Protein 5JRJ (pdb70)

B-factor: mean 23.31, std 13.42, range [8.37, 86.0]

Solvent-accessible surface area: 15273 Å² total; per-residue (Å²): 106,73,75,105,75,107,161,75,142,64,90,60,63,45,48,65,102,50,82,127,118,135,30,170,15,38,84,59,136,96,146,51,61,44,200,106,106,31,1,5,1,5,0,0,12,0,0,32,3,0,6,8,1,0,0,5,45,6,84,4,0,1,1,30,0,58,122,97,4,9,6,41,11,0,0,0,13,1,0,6,24,0,30,118,95,68,13,52,0,1,1,1,3,28,47,131,70,47,71,74,81,40,0,101,109,21,46,7,73,51,137,82,22,79,105,22,108,22,106,20,4,55,62,1,12,114,53,0,6,45,38,0,128,65,55,68,10,40,0,0,0,0,5,3,16,80,41,18,41,56,114,82,128,98,147,121,52,30,48,91,22,0,176,99,2,20,36,2,2,115,163,37,62,1,0,0,0,0,0,19,46,119,37,84,19,0,117,175,82,1,10,0,28,0,18,0,114,87,71,21,61,34,105,65,77,99,60,94,72,16,19,76,2,63,0,69,0,32,44,4,76,33,2,2,25,101,67,80,4,116,12,47,20,29,192,8,102,0,10,8,28,28,3,11,0,0,64,35,0,35,113,63,179,35,5,110,110,49,70,51,69,23,10,12,106,78,128,146,8,6,94,28,75,95,86,0,37,71,79,0,85,125,71,80,101,48,8,51,71,0,1,14,93,0,0,88,65,63,48,10,46,103,37,71,44,102

Secondary structure (DSSP, 8-state):
-HHHHHHHHHHHHHHHHHHHHH-TTSS--TT------EE--S-HHHHHHTSSSSEETTSEEEEEESTTSSHHHHHHHHHHHHHHTT--EEEEESS----HHHHHHTT--GGG-EEE--SSHHHHHHHHHHHHHTS---EEEEE-STT---HHHH--HHHHHHHHHHHHHHHHT-EEEEEEE---HHHHH-SEEEEEEEEEEEEETTEEEEEEEEEEEEEESSS-S--EEEEEEETTTEE-HHHHHHHHHHHTTSSEEETTEEEETTEEEEEHHHHHHHHHHH-HHHHHHHHHHHHHHHT-PPPP--

Radius of gyration: 20.71 Å; Cα contacts (8 Å, |Δi|>4): 623; chains: 1; bounding box: 53×61×58 Å

Organism: Herbaspirillum seropedicae (strain SmR1) (NCBI:txid757424)

Foldseek 3Di:
DVVVVVVVVVVVVVVVVCCVPVHALPDDDQLDAAPEDAFALLALQVLVQLRQRHHGFLAEEEEEEAPPLALVLSVLLSQQRCVVVVFAEEEEELPPDDDVLLSVLSRHDPVRYHYHHDPALLRSLVVLQVVLQVLRHAEYEYPADVSRHHPVRVCVSCVVSLVSNSVSSNVRRHYYYHYYYVDVSSVPRGQWYKYKGFDAFDDDPNHTFWTWMKIATQHHSRHRGGGMGIFIQGVSNGTLNLLVLQVLCVVLPQWDCDPQFIAHPRGTQARHSVSNSVSCVVVVLVSLVSSQVSCVSSSHDHDDHD

Nearest PDB structures (foldseek):
  5jrj-assembly1_A  TM=1.003E+00  e=5.310E-67  Herbaspirillum seropedicae
  1xms-assembly1_A  TM=9.664E-01  e=3.142E-51  Escherichia coli
  1xmv-assembly1_A  TM=9.572E-01  e=7.229E-49  Escherichia coli
  4ppg-assembly1_A  TM=9.652E-01  e=1.663E-46  Mycobacterium tuberculosis
  1xp8-assembly1_A  TM=9.138E-01  e=1.931E-41  Deinococcus radiodurans

Sequence (306 aa):
AANNSEKSKALAAALAQIEKQFGKGSVMRMEDGVIIQAVSTGSLGLDIALGIGGLPRGRVIIEIYGPEESSGKTTLTLQSIAEMQKLGGTCAFIDAEHALDVTYAQKLGVNLNDLLISQPDTGEEQALEICDALVRRSGAVDLIVVDSVAALTPKAEIERLMSQALRKLTGSINRRTNTTVIFINQIGNALKFYASVRLDIRRTGSIKSGDEVIGSEETKVKVVKNKVAPPFREAHFDILYGEGTSREGEILDLGSEHKVVEKSSGAWYSYNGERIGQGKDNARRNYLKEHPELAREIENKVRRVALGVPELAGG

Structure (mmCIF, N/CA/C/O backbone):
data_5JRJ
#
_entry.id   5JRJ
#
_cell.length_a   87.410
_cell.length_b   87.410
_cell.length_c   91.353
_cell.angle_alpha   90.00
_cell.angle_beta   90.00
_cell.angle_gamma   120.00
#
_symmetry.space_group_name_H-M   'P 61'
#
loop_
_entity.id
_entity.type
_entity.pdbx_description
1 polymer 'Protein RecA'
2 non-polymer "ADENOSINE-5'-DIPHOSPHATE"
3 non-polymer "ADENOSINE-5'-TRIPHOSPHATE"
4 non-polymer 'CALCIUM ION'
5 water water
#
loop_
_atom_site.group_PDB
_atom_site.id
_atom_site.type_symbol
_atom_site.label_atom_id
_atom_site.label_alt_id
_atom_site.label_comp_id
_atom_site.label_asym_id
_atom_site.label_entity_id
_atom_site.label_seq_id
_atom_site.pdbx_PDB_ins_code
_atom_site.Cartn_x
_atom_site.Cartn_y
_atom_site.Cartn_z
_atom_site.occupancy
_atom_site.B_iso_or_equiv
_atom_site.auth_seq_id
_atom_site.auth_comp_id
_atom_site.auth_asym_id
_atom_site.auth_atom_id
_atom_site.pdbx_PDB_model_num
ATOM 1 N N . ALA A 1 6 ? 65.253 23.334 66.657 1.00 61.23 6 ALA A N 1
ATOM 2 C CA . ALA A 1 6 ? 64.800 21.957 66.810 1.00 61.36 6 ALA A CA 1
ATOM 3 C C . ALA A 1 6 ? 63.523 21.899 67.660 1.00 60.61 6 ALA A C 1
ATOM 4 O O . ALA A 1 6 ? 62.399 21.885 67.136 1.00 59.06 6 ALA A O 1
ATOM 6 N N . ALA A 1 7 ? 63.704 21.852 68.978 1.00 60.46 7 ALA A N 1
ATOM 7 C CA . ALA A 1 7 ? 62.587 22.033 69.901 1.00 59.47 7 ALA A CA 1
ATOM 8 C C . ALA A 1 7 ? 62.317 23.530 69.999 1.00 55.80 7 ALA A C 1
ATOM 9 O O . ALA A 1 7 ? 61.220 23.962 70.373 1.00 52.56 7 ALA A O 1
ATOM 11 N N . ASN A 1 8 ? 63.350 24.306 69.661 1.00 52.65 8 ASN A N 1
ATOM 12 C CA . ASN A 1 8 ? 63.223 25.743 69.465 1.00 47.65 8 ASN A CA 1
ATOM 13 C C . ASN A 1 8 ? 62.203 26.023 68.377 1.00 40.64 8 ASN A C 1
ATOM 14 O O . ASN A 1 8 ? 61.327 26.864 68.556 1.00 34.09 8 ASN A O 1
ATOM 16 N N . ASN A 1 9 ? 62.318 25.305 67.260 1.00 39.07 9 ASN A N 1
ATOM 17 C CA . ASN A 1 9 ? 61.415 25.512 66.135 1.00 37.17 9 ASN A CA 1
ATOM 18 C C . ASN A 1 9 ? 60.008 25.078 66.494 1.00 30.18 9 ASN A C 1
ATOM 19 O O . ASN A 1 9 ? 59.065 25.739 66.106 1.00 23.72 9 ASN A O 1
ATOM 24 N N . SER A 1 10 ? 59.873 23.958 67.211 1.00 27.41 10 SER A N 1
ATOM 25 C CA . SER A 1 10 ? 58.543 23.501 67.618 1.00 26.70 10 SER A CA 1
ATOM 26 C C . SER A 1 10 ? 57.939 24.474 68.597 1.00 20.97 10 SER A C 1
ATOM 27 O O . SER A 1 10 ? 56.732 24.751 68.546 1.00 22.09 10 SER A O 1
ATOM 30 N N . GLU A 1 11 ? 58.763 24.971 69.515 1.00 17.88 11 GLU A N 1
ATOM 31 C CA . GLU A 1 11 ? 58.216 25.894 70.501 1.00 20.34 11 GLU A CA 1
ATOM 32 C C . GLU A 1 11 ? 57.788 27.147 69.766 1.00 18.63 11 GLU A C 1
ATOM 33 O O . GLU A 1 11 ? 56.737 27.717 70.083 1.00 16.30 11 GLU A O 1
ATOM 39 N N . LYS A 1 12 ? 58.579 27.571 68.785 1.00 17.62 12 LYS A N 1
ATOM 40 C CA . LYS A 1 12 ? 58.249 28.822 68.088 1.00 15.92 12 LYS A CA 1
ATOM 41 C C . LYS A 1 12 ? 56.976 28.682 67.253 1.00 15.70 12 LYS A C 1
ATOM 42 O O . LYS A 1 12 ? 56.104 29.577 67.250 1.00 16.08 12 LYS A O 1
ATOM 48 N N . SER A 1 13 ? 56.786 27.530 66.605 1.00 16.63 13 SER A N 1
ATOM 49 C CA . SER A 1 13 ? 55.600 27.377 65.768 1.00 14.86 13 SER A CA 1
ATOM 50 C C . SER A 1 13 ? 54.342 27.259 66.644 1.00 13.40 13 SER A C 1
ATOM 51 O O . SER A 1 13 ? 53.276 27.737 66.254 1.00 13.24 13 SER A O 1
ATOM 56 N N . LYS A 1 14 ? 54.479 26.606 67.806 1.00 13.61 14 LYS A N 1
ATOM 57 C CA . LYS A 1 14 ? 53.381 26.496 68.766 1.00 12.33 14 LYS A CA 1
ATOM 58 C C . LYS A 1 14 ? 52.956 27.896 69.201 1.00 11.12 14 LYS A C 1
ATOM 59 O O . LYS A 1 14 ? 51.774 28.243 69.221 1.00 13.70 14 LYS A O 1
ATOM 65 N N . ALA A 1 15 ? 53.949 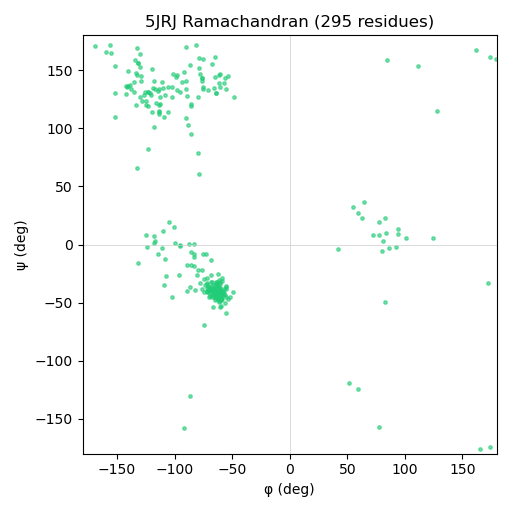28.727 69.527 1.00 10.56 15 ALA A N 1
ATOM 66 C CA . ALA A 1 15 ? 53.604 30.072 69.987 1.00 13.16 15 ALA A CA 1
ATOM 67 C C . ALA A 1 15 ? 52.937 30.935 68.922 1.00 12.29 15 ALA A C 1
ATOM 68 O O . ALA A 1 15 ? 52.027 31.724 69.223 1.00 13.22 15 ALA A O 1
ATOM 70 N N . LEU A 1 16 ? 53.401 30.815 67.684 1.00 12.07 16 LEU A N 1
ATOM 71 C CA . LEU A 1 16 ? 52.813 31.575 66.605 1.00 10.29 16 LEU A CA 1
ATOM 72 C C . LEU A 1 16 ? 51.393 31.148 66.395 1.00 11.65 16 LEU A C 1
ATOM 73 O O . LEU A 1 16 ? 50.485 31.966 66.285 1.00 11.09 16 LEU A O 1
ATOM 78 N N . ALA A 1 17 ? 51.180 29.842 66.332 1.00 12.67 17 ALA A N 1
ATOM 79 C CA . ALA A 1 17 ? 49.815 29.399 66.105 1.00 11.58 17 ALA A CA 1
ATOM 80 C C . ALA A 1 17 ? 48.851 29.887 67.189 1.00 9.69 17 ALA A C 1
ATOM 81 O O . ALA A 1 17 ? 47.708 30.289 66.908 1.00 9.67 17 ALA A O 1
ATOM 83 N N . ALA A 1 18 ? 49.303 29.802 68.445 1.00 9.95 18 ALA A N 1
ATOM 84 C CA . ALA A 1 18 ? 48.407 30.173 69.535 1.00 10.91 18 ALA A CA 1
ATOM 85 C C . ALA A 1 18 ? 48.121 31.669 69.482 1.00 12.48 18 ALA A C 1
ATOM 86 O O . ALA A 1 18 ? 47.005 32.123 69.770 1.00 12.39 18 ALA A O 1
ATOM 88 N N . ALA A 1 19 ? 49.115 32.451 69.102 1.00 14.09 19 ALA A N 1
ATOM 89 C CA . ALA A 1 19 ? 48.873 33.901 68.973 1.00 12.06 19 ALA A CA 1
ATOM 90 C C . ALA A 1 19 ? 47.939 34.241 67.845 1.00 13.06 19 ALA A C 1
ATOM 91 O O . ALA A 1 19 ? 47.057 35.090 67.977 1.00 14.19 19 ALA A O 1
ATOM 93 N N . LEU A 1 20 ? 48.133 33.591 66.697 1.00 11.18 20 LEU A N 1
ATOM 94 C CA . LEU A 1 20 ? 47.255 33.831 65.580 1.00 10.50 20 LEU A CA 1
ATOM 95 C C . LEU A 1 20 ? 45.797 33.457 65.950 1.00 10.89 20 LEU A C 1
ATOM 96 O O . LEU A 1 20 ? 44.833 34.111 65.565 1.00 12.11 20 LEU A O 1
ATOM 101 N N . ALA A 1 21 ? 45.662 32.397 66.721 1.00 12.64 21 ALA A N 1
ATOM 102 C CA . ALA A 1 21 ? 44.305 31.956 67.048 1.00 14.40 21 ALA A CA 1
ATOM 103 C C . ALA A 1 21 ? 43.671 32.959 68.009 1.00 14.22 21 ALA A C 1
ATOM 104 O O . ALA A 1 21 ? 42.468 33.277 67.906 1.00 15.45 21 ALA A O 1
ATOM 106 N N . GLN A 1 22 ? 44.477 33.458 68.946 1.00 12.61 22 GLN A N 1
ATOM 107 C CA . GLN A 1 22 ? 43.956 34.405 69.946 1.00 12.80 22 GLN A CA 1
ATOM 108 C C . GLN A 1 22 ? 43.650 35.738 69.268 1.00 13.83 22 GLN A C 1
ATOM 109 O O . GLN A 1 22 ? 42.621 36.327 69.541 1.00 14.23 22 GLN A O 1
ATOM 118 N N . ILE A 1 23 ? 44.510 36.167 68.340 1.00 12.01 23 ILE A N 1
ATOM 119 C CA . ILE A 1 23 ? 44.230 37.385 67.579 1.00 12.40 23 ILE A CA 1
ATOM 120 C C . ILE A 1 23 ? 42.913 37.271 66.808 1.00 14.66 23 ILE A C 1
ATOM 121 O O . ILE A 1 23 ? 42.071 38.176 66.802 1.00 14.86 23 ILE A O 1
ATOM 126 N N . GLU A 1 24 ? 42.684 36.118 66.196 1.00 12.51 24 GLU A N 1
ATOM 127 C CA . GLU A 1 24 ? 41.425 35.989 65.454 1.00 11.84 24 GLU A CA 1
ATOM 128 C C . GLU A 1 24 ? 40.220 36.061 66.426 1.00 11.58 24 GLU A C 1
ATOM 129 O O . GLU A 1 24 ? 39.195 36.652 66.094 1.00 14.14 24 GLU A O 1
ATOM 135 N N . LYS A 1 25 ? 40.343 35.410 67.576 1.00 12.27 25 LYS A N 1
ATOM 136 C CA . LYS A 1 25 ? 39.238 35.403 68.534 1.00 14.71 25 LYS A CA 1
ATOM 137 C C . LYS A 1 25 ? 38.973 36.822 69.035 1.00 17.68 25 LYS A C 1
ATOM 138 O O . LYS A 1 25 ? 37.830 37.280 69.101 1.00 17.02 25 LYS A O 1
ATOM 142 N N . GLN A 1 26 ? 40.040 37.552 69.310 1.00 15.31 26 GLN A N 1
ATOM 143 C CA . GLN A 1 26 ? 39.916 38.841 69.961 1.00 16.67 26 GLN A CA 1
ATOM 144 C C . GLN A 1 26 ? 39.574 39.979 69.016 1.00 20.41 26 GLN A C 1
ATOM 145 O O . GLN A 1 26 ? 38.784 40.870 69.390 1.00 20.09 26 GLN A O 1
ATOM 151 N N . PHE A 1 27 ? 40.160 39.984 67.816 1.00 16.14 27 PHE A N 1
ATOM 152 C CA . PHE A 1 27 ? 39.965 41.111 66.863 1.00 17.31 27 PHE A CA 1
ATOM 153 C C . PHE A 1 27 ? 39.085 40.765 65.662 1.00 17.34 27 PHE A C 1
ATOM 154 O O . PHE A 1 27 ? 38.663 41.657 64.909 1.00 19.18 27 PHE A O 1
ATOM 162 N N . GLY A 1 28 ? 38.816 39.475 65.466 1.00 14.04 28 GLY A N 1
ATOM 163 C CA . GLY A 1 28 ? 37.864 39.047 64.465 1.00 15.96 28 GLY A CA 1
ATOM 164 C C . GLY A 1 28 ? 38.544 38.321 63.309 1.00 15.48 28 GLY A C 1
ATOM 165 O O . GLY A 1 28 ? 39.740 38.507 63.038 1.00 13.96 28 GLY A O 1
ATOM 166 N N . LYS A 1 29 ? 37.806 37.436 62.643 1.00 14.62 29 LYS A N 1
ATOM 167 C CA . LYS A 1 29 ? 38.380 36.768 61.502 1.00 14.18 29 LYS A CA 1
ATOM 168 C C . LYS A 1 29 ? 38.855 37.774 60.445 1.00 15.98 29 LYS A C 1
ATOM 169 O O . LYS A 1 29 ? 38.180 38.790 60.188 1.00 15.79 29 LYS A O 1
ATOM 175 N N . GLY A 1 30 ? 40.009 37.485 59.871 1.00 13.01 30 GLY A N 1
ATOM 176 C CA . GLY A 1 30 ? 40.578 38.333 58.814 1.00 11.57 30 GLY A CA 1
ATOM 177 C C . GLY A 1 30 ? 41.513 39.377 59.423 1.00 14.34 30 GLY A C 1
ATOM 178 O O . GLY A 1 30 ? 42.140 40.148 58.671 1.00 13.89 30 GLY A O 1
ATOM 179 N N . SER A 1 31 ? 41.636 39.411 60.751 1.00 11.42 31 SER A N 1
ATOM 180 C CA . SER A 1 31 ? 42.474 40.480 61.347 1.00 10.62 31 SER A CA 1
ATOM 181 C C . SER A 1 31 ? 43.969 40.296 61.063 1.00 13.11 31 SER A C 1
ATOM 182 O O . SER A 1 31 ? 44.681 41.293 60.846 1.00 14.00 31 SER A O 1
ATOM 186 N N . VAL A 1 32 ? 44.441 39.045 61.068 1.00 10.56 32 VAL A N 1
ATOM 187 C CA . VAL A 1 32 ? 45.834 38.746 60.627 1.00 9.18 32 VAL A CA 1
ATOM 188 C C . VAL A 1 32 ? 45.737 37.521 59.722 1.00 11.94 32 VAL A C 1
ATOM 189 O O . VAL A 1 32 ? 45.101 36.529 60.096 1.00 13.10 32 VAL A O 1
ATOM 193 N N . MET A 1 33 ? 46.361 37.581 58.547 1.00 9.59 33 MET A N 1
ATOM 194 C CA . MET A 1 33 ? 46.376 36.461 57.613 1.00 9.08 33 MET A CA 1
ATOM 195 C C . MET A 1 33 ? 47.801 36.258 57.138 1.00 11.77 33 MET A C 1
ATOM 196 O O . MET A 1 33 ? 48.673 37.119 57.395 1.00 11.90 33 MET A O 1
ATOM 201 N N . ARG A 1 34 ? 48.068 35.148 56.446 1.00 9.21 34 ARG A N 1
ATOM 202 C CA . ARG A 1 34 ? 49.315 35.050 55.662 1.00 8.37 34 ARG A CA 1
ATOM 203 C C . ARG A 1 34 ? 49.009 35.373 54.211 1.00 8.80 34 ARG A C 1
ATOM 204 O O . ARG A 1 34 ? 47.906 35.089 53.732 1.00 11.33 34 ARG A O 1
ATOM 212 N N . MET A 1 35 ? 49.955 36.009 53.525 1.00 9.68 35 MET A N 1
ATOM 213 C CA . MET A 1 35 ? 49.652 36.590 52.211 1.00 10.06 35 MET A CA 1
ATOM 214 C C . MET A 1 35 ? 49.145 35.568 51.187 1.00 12.75 35 MET A C 1
ATOM 215 O O . MET A 1 35 ? 48.356 35.944 50.310 1.00 13.41 35 MET A O 1
ATOM 224 N N . GLU A 1 36 ? 49.579 34.310 51.262 1.00 11.51 36 GLU A N 1
ATOM 225 C CA . GLU A 1 36 ? 49.085 33.318 50.286 1.00 11.95 36 GLU A CA 1
ATOM 226 C C . GLU A 1 36 ? 48.062 32.361 50.880 1.00 11.74 36 GLU A C 1
ATOM 227 O O . GLU A 1 36 ? 47.793 31.259 50.314 1.00 13.15 36 GLU A O 1
ATOM 236 N N . ASP A 1 37 ? 47.446 32.738 52.009 1.00 9.57 37 ASP A N 1
ATOM 237 C CA . ASP A 1 37 ? 46.366 31.918 52.574 1.00 8.98 37 ASP A CA 1
ATOM 238 C C . ASP A 1 37 ? 45.216 31.693 51.556 1.00 11.31 37 ASP A C 1
ATOM 239 O O . ASP A 1 37 ? 44.821 32.610 50.811 1.00 12.24 37 ASP A O 1
ATOM 244 N N . GLY A 1 38 ? 44.641 30.487 51.593 1.00 11.30 38 GLY A N 1
ATOM 245 C CA . GLY A 1 38 ? 43.334 30.223 50.962 1.00 11.31 38 GLY A CA 1
ATOM 246 C C . GLY A 1 38 ? 42.228 30.425 51.959 1.00 15.03 38 GLY A C 1
ATOM 247 O O . GLY A 1 38 ? 42.395 31.101 52.970 1.00 17.31 38 GLY A O 1
ATOM 248 N N . VAL A 1 39 ? 41.070 29.820 51.728 1.00 11.77 39 VAL A N 1
ATOM 249 C CA . VAL A 1 39 ? 39.944 30.096 52.576 1.00 10.40 39 VAL A CA 1
ATOM 250 C C . VAL A 1 39 ? 39.379 28.761 53.007 1.00 20.67 39 VAL A C 1
ATOM 251 O O . VAL A 1 39 ? 39.536 27.759 52.316 1.00 20.72 39 VAL A O 1
ATOM 257 N N . ILE A 1 40 ? 38.738 28.731 54.156 1.00 26.91 40 ILE A N 1
ATOM 258 C CA . ILE A 1 40 ? 37.896 27.581 54.474 1.00 34.65 40 ILE A CA 1
ATOM 259 C C . ILE A 1 40 ? 36.561 27.542 53.699 1.00 39.37 40 ILE A C 1
ATOM 260 O O . ILE A 1 40 ? 35.739 28.463 53.764 1.00 41.72 40 ILE A O 1
ATOM 265 N N . ILE A 1 44 ? 31.636 31.878 54.756 1.00 53.96 44 ILE A N 1
ATOM 266 C CA . ILE A 1 44 ? 31.739 32.488 53.427 1.00 52.20 44 ILE A CA 1
ATOM 267 C C . ILE A 1 44 ? 30.384 32.521 52.715 1.00 49.54 44 ILE A C 1
ATOM 268 O O . ILE A 1 44 ? 29.802 31.475 52.419 1.00 53.42 44 ILE A O 1
ATOM 270 N N . GLN A 1 45 ? 29.883 33.733 52.476 1.00 42.98 45 GLN A N 1
ATOM 271 C CA . GLN A 1 45 ? 28.712 33.967 51.642 1.00 36.93 45 GLN A CA 1
ATOM 272 C C . GLN A 1 45 ? 29.093 35.133 50.713 1.00 27.62 45 GLN A C 1
ATOM 273 O O . GLN A 1 45 ? 29.442 36.204 51.213 1.00 22.90 45 GLN A O 1
ATOM 279 N N . ALA A 1 46 ? 29.068 34.921 49.394 1.00 24.21 46 ALA A N 1
ATOM 280 C CA . ALA A 1 46 ? 29.670 35.891 48.475 1.00 18.69 46 ALA A CA 1
ATOM 281 C C . ALA A 1 46 ? 28.716 36.152 47.304 1.00 19.79 46 ALA A C 1
ATOM 282 O O . ALA A 1 46 ? 27.793 35.367 47.084 1.00 22.35 46 ALA A O 1
ATOM 284 N N . VAL A 1 47 ? 28.876 37.283 46.621 1.00 13.09 47 VAL A N 1
ATOM 285 C CA . VAL A 1 47 ? 28.142 37.453 45.364 1.00 12.36 47 VAL A CA 1
ATOM 286 C C . VAL A 1 47 ? 29.187 37.731 44.264 1.00 12.30 47 VAL A C 1
ATOM 287 O O . VAL A 1 47 ? 30.088 38.562 44.454 1.00 12.98 47 VAL A O 1
ATOM 291 N N . SER A 1 48 ? 29.090 37.017 43.157 1.00 12.58 48 SER A N 1
ATOM 292 C CA . SER A 1 48 ? 30.068 37.144 42.091 1.00 11.03 48 SER A CA 1
ATOM 293 C C . SER A 1 48 ? 30.126 38.553 41.483 1.00 12.42 48 SER A C 1
ATOM 294 O O . SER A 1 48 ? 29.100 39.251 41.381 1.00 13.38 48 SER A O 1
ATOM 297 N N . THR A 1 49 ? 31.325 38.961 41.077 1.00 11.75 49 THR A N 1
ATOM 298 C CA . THR A 1 49 ? 31.535 40.224 40.368 1.00 9.36 49 THR A CA 1
ATOM 299 C C . THR A 1 49 ? 31.271 40.110 38.871 1.00 10.71 49 THR A C 1
ATOM 300 O O . THR A 1 49 ? 31.296 41.105 38.171 1.00 12.42 49 THR A O 1
ATOM 304 N N . GLY A 1 50 ? 31.056 38.888 38.394 1.00 14.80 50 GLY A N 1
ATOM 305 C CA . GLY A 1 50 ? 30.940 38.652 36.966 1.00 14.01 50 GLY A CA 1
ATOM 306 C C . GLY A 1 50 ? 32.280 38.443 36.297 1.00 14.34 50 GLY A C 1
ATOM 307 O O . GLY A 1 50 ? 32.318 38.251 35.065 1.00 13.14 50 GLY A O 1
ATOM 308 N N . SER A 1 51 ? 33.363 38.565 37.067 1.00 11.88 51 SER A N 1
ATOM 309 C CA . SER A 1 51 ? 34.698 38.255 36.547 1.00 12.04 51 SER A CA 1
ATOM 310 C C . SER A 1 51 ? 35.212 37.072 37.350 1.00 12.70 51 SER A C 1
ATOM 311 O O . SER A 1 51 ? 35.305 37.147 38.585 1.00 11.24 51 SER A O 1
ATOM 314 N N . LEU A 1 52 ? 35.541 35.990 36.653 1.00 10.72 52 LEU A N 1
ATOM 315 C CA . LEU A 1 52 ? 36.140 34.827 37.325 1.00 11.83 52 LEU A CA 1
ATOM 316 C C . LEU A 1 52 ? 37.502 35.195 37.952 1.00 8.78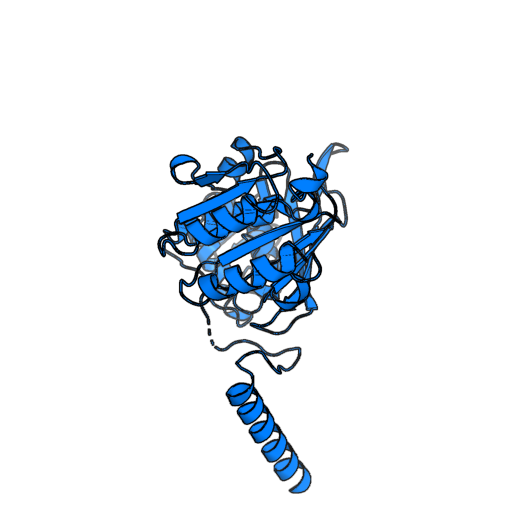 52 LEU A C 1
ATOM 317 O O . LEU A 1 52 ? 37.736 34.878 39.142 1.00 10.47 52 LEU A O 1
ATOM 322 N N . GLY A 1 53 ? 38.345 35.934 37.237 1.00 10.60 53 GLY A N 1
ATOM 323 C CA . GLY A 1 53 ? 39.659 36.319 37.743 1.00 11.37 53 GLY A CA 1
ATOM 324 C C . GLY A 1 53 ? 39.559 37.182 39.002 1.00 13.53 53 GLY A C 1
ATOM 325 O O . GLY A 1 53 ? 40.347 37.035 39.949 1.00 12.16 53 GLY A O 1
ATOM 326 N N . LEU A 1 54 ? 38.573 38.078 39.027 1.00 11.28 54 LEU A N 1
ATOM 327 C CA . LEU A 1 54 ? 38.382 38.938 40.205 1.00 11.41 54 LEU A CA 1
ATOM 328 C C . LEU A 1 54 ? 37.776 38.154 41.368 1.00 11.35 54 LEU A C 1
ATOM 329 O O . LEU A 1 54 ? 38.177 38.335 42.497 1.00 12.46 54 LEU A O 1
ATOM 334 N N . ASP A 1 55 ? 36.811 37.274 41.111 1.00 10.03 55 ASP A N 1
ATOM 335 C CA . ASP A 1 55 ? 36.260 36.411 42.138 1.00 9.69 55 ASP A CA 1
ATOM 336 C C . ASP A 1 55 ? 37.381 35.565 42.783 1.00 12.26 55 ASP A C 1
ATOM 337 O O . ASP A 1 55 ? 37.394 35.312 43.989 1.00 10.76 55 ASP A O 1
ATOM 342 N N . ILE A 1 56 ? 38.315 35.121 41.956 1.00 12.68 56 ILE A N 1
ATOM 343 C CA . ILE A 1 56 ? 39.479 34.384 42.485 1.00 11.20 56 ILE A CA 1
ATOM 344 C C . ILE A 1 56 ? 40.419 35.290 43.307 1.00 12.13 56 ILE A C 1
ATOM 345 O O . ILE A 1 56 ? 40.878 34.904 44.393 1.00 11.76 56 ILE A O 1
ATOM 350 N N . ALA A 1 57 ? 40.698 36.486 42.800 1.00 8.86 57 ALA A N 1
ATOM 351 C CA . ALA A 1 57 ? 41.566 37.423 43.550 1.00 11.56 57 ALA A CA 1
ATOM 352 C C . ALA A 1 57 ? 40.983 37.793 44.920 1.00 12.04 57 ALA A C 1
ATOM 353 O O . ALA A 1 57 ? 41.718 38.007 45.876 1.00 11.77 57 ALA A O 1
ATOM 355 N N . LEU A 1 58 ? 39.661 37.865 44.991 1.00 9.61 58 LEU A N 1
ATOM 356 C CA . LEU A 1 58 ? 38.932 38.115 46.258 1.00 10.59 58 LEU A CA 1
ATOM 357 C C . LEU A 1 58 ? 39.004 36.957 47.268 1.00 10.53 58 LEU A C 1
ATOM 358 O O . LEU A 1 58 ? 38.625 37.117 48.442 1.00 10.03 58 LEU A O 1
ATOM 363 N N . GLY A 1 59 ? 39.462 35.791 46.785 1.00 10.80 59 GLY A N 1
ATOM 364 C CA . GLY A 1 59 ? 39.754 34.648 47.652 1.00 12.33 59 GLY A CA 1
ATOM 365 C C . GLY A 1 59 ? 38.478 33.857 47.972 1.00 12.74 59 GLY A C 1
ATOM 366 O O . GLY A 1 59 ? 38.462 32.631 47.791 1.00 11.91 59 GLY A O 1
ATOM 367 N N . ILE A 1 60 ? 37.414 34.549 48.397 1.00 10.47 60 ILE A N 1
ATOM 368 C CA . ILE A 1 60 ? 36.159 33.871 48.766 1.00 10.21 60 ILE A CA 1
ATOM 369 C C . ILE A 1 60 ? 35.242 33.666 47.553 1.00 12.92 60 ILE A C 1
ATOM 370 O O . ILE A 1 60 ? 34.167 33.097 47.697 1.00 12.33 60 ILE A O 1
ATOM 375 N N . GLY A 1 61 ? 35.656 34.094 46.360 1.00 11.60 61 GLY A N 1
ATOM 376 C CA . GLY A 1 61 ? 34.890 33.736 45.167 1.00 11.61 61 GLY A CA 1
ATOM 377 C C . GLY A 1 61 ? 33.867 34.788 44.749 1.00 14.62 61 GLY A C 1
ATOM 378 O O . GLY A 1 61 ? 33.016 34.522 43.896 1.00 11.52 61 GLY A O 1
ATOM 379 N N . GLY A 1 62 ? 33.979 35.977 45.328 1.00 11.91 62 GLY A N 1
ATOM 380 C CA . GLY A 1 62 ? 33.001 37.039 45.054 1.00 11.47 62 GLY A CA 1
ATOM 381 C C . GLY A 1 62 ? 33.143 38.129 46.098 1.00 12.09 62 GLY A C 1
ATOM 382 O O . GLY A 1 62 ? 34.044 38.055 46.945 1.00 11.83 62 GLY A O 1
ATOM 383 N N . LEU A 1 63 ? 32.264 39.145 46.044 1.00 9.86 63 LEU A N 1
ATOM 384 C CA . LEU A 1 63 ? 32.258 40.165 47.104 1.00 9.77 63 LEU A CA 1
ATOM 385 C C . LEU A 1 63 ? 31.594 39.574 48.352 1.00 11.09 63 LEU A C 1
ATOM 386 O O . LEU A 1 63 ? 30.612 38.835 48.230 1.00 13.59 63 LEU A O 1
ATOM 391 N N . PRO A 1 64 ? 32.102 39.937 49.545 1.00 11.51 64 PRO A N 1
ATOM 392 C CA . PRO A 1 64 ? 31.476 39.370 50.760 1.00 10.51 64 PRO A CA 1
ATOM 393 C C . PRO A 1 64 ? 30.146 40.038 51.061 1.00 14.05 64 PRO A C 1
ATOM 394 O O . PRO A 1 64 ? 30.029 41.265 50.987 1.00 16.83 64 PRO A O 1
ATOM 398 N N . ARG A 1 65 ? 29.151 39.233 51.398 1.00 15.90 65 ARG A N 1
ATOM 399 C CA . ARG A 1 65 ? 27.855 39.814 51.727 1.00 17.20 65 ARG A CA 1
ATOM 400 C C . ARG A 1 65 ? 27.823 40.385 53.139 1.00 16.60 65 ARG A C 1
ATOM 401 O O . ARG A 1 65 ? 28.607 39.967 54.037 1.00 14.85 65 ARG A O 1
ATOM 409 N N . GLY A 1 66 ? 26.973 41.393 53.347 1.00 16.45 66 GLY A N 1
ATOM 410 C CA . GLY A 1 66 ? 26.832 42.022 54.655 1.00 15.45 66 GLY A CA 1
ATOM 411 C C . GLY A 1 66 ? 27.968 42.969 54.947 1.00 17.07 66 GLY A C 1
ATOM 412 O O . GLY A 1 66 ? 28.239 43.301 56.099 1.00 16.18 66 GLY A O 1
ATOM 413 N N . ARG A 1 67 ? 28.667 43.388 53.897 1.00 14.17 67 ARG A N 1
ATOM 414 C CA . ARG A 1 67 ? 29.821 44.274 54.052 1.00 12.84 67 ARG A CA 1
ATOM 415 C C . ARG A 1 67 ? 29.739 45.473 53.127 1.00 14.69 67 ARG A C 1
ATOM 416 O O . ARG A 1 67 ? 28.978 45.468 52.128 1.00 14.84 67 ARG A O 1
ATOM 424 N N . VAL A 1 68 ? 30.561 46.469 53.439 1.00 14.82 68 VAL A N 1
ATOM 425 C CA . VAL A 1 68 ? 30.782 47.625 52.573 1.00 14.06 68 VAL A CA 1
ATOM 426 C C . VAL A 1 68 ? 31.924 47.388 51.612 1.00 16.78 68 VAL A C 1
ATOM 427 O O . VAL A 1 68 ? 33.015 46.962 52.049 1.00 15.27 68 VAL A O 1
ATOM 431 N N . ILE A 1 69 ? 31.702 47.731 50.336 1.00 11.44 69 ILE A N 1
ATOM 432 C CA A ILE A 1 69 ? 32.748 47.577 49.331 0.28 12.64 69 ILE A CA 1
ATOM 433 C CA B ILE A 1 69 ? 32.689 47.548 49.265 0.72 13.23 69 ILE A CA 1
ATOM 434 C C . ILE A 1 69 ? 32.961 48.916 48.638 1.00 12.38 69 ILE A C 1
ATOM 435 O O . ILE A 1 69 ? 32.017 49.696 48.445 1.00 15.60 69 ILE A O 1
ATOM 444 N N . GLU A 1 70 ? 34.218 49.225 48.316 1.00 10.75 70 GLU A N 1
ATOM 445 C CA . GLU A 1 70 ? 34.524 50.424 47.543 1.00 11.67 70 GLU A CA 1
ATOM 446 C C . GLU A 1 70 ? 35.143 49.978 46.229 1.00 12.21 70 GLU A C 1
ATOM 447 O O . GLU A 1 70 ? 36.006 49.091 46.255 1.00 13.56 70 GLU A O 1
ATOM 453 N N . ILE A 1 71 ? 34.697 50.549 45.107 1.00 12.46 71 ILE A N 1
ATOM 454 C CA . ILE A 1 71 ? 35.347 50.330 43.805 1.00 10.00 71 ILE A CA 1
ATOM 455 C C . ILE A 1 71 ? 35.698 51.697 43.237 1.00 14.19 71 ILE A C 1
ATOM 456 O O . ILE A 1 71 ? 34.826 52.541 43.084 1.00 13.85 71 ILE A O 1
ATOM 461 N N . TYR A 1 72 ? 36.988 51.926 42.998 1.00 13.95 72 TYR A N 1
ATOM 462 C CA . TYR A 1 72 ? 37.431 53.240 42.535 1.00 16.32 72 TYR A CA 1
ATOM 463 C C . TYR A 1 72 ? 38.353 53.105 41.350 1.00 14.72 72 TYR A C 1
ATOM 464 O O . TYR A 1 72 ? 38.958 52.049 41.146 1.00 13.71 72 TYR A O 1
ATOM 473 N N . GLY A 1 73 ? 38.437 54.172 40.546 1.00 14.73 73 GLY A N 1
ATOM 474 C CA . GLY A 1 73 ? 39.204 54.123 39.321 1.00 16.95 73 GLY A CA 1
ATOM 475 C C . GLY A 1 73 ? 38.753 55.265 38.417 1.00 16.65 73 GLY A C 1
ATOM 476 O O . GLY A 1 73 ? 37.727 55.894 38.657 1.00 17.72 73 GLY A O 1
ATOM 477 N N . PRO A 1 74 ? 39.536 55.527 37.369 1.00 18.94 74 PRO A N 1
ATOM 478 C CA . PRO A 1 74 ? 39.237 56.615 36.416 1.00 21.90 74 PRO A CA 1
ATOM 479 C C . PRO A 1 74 ? 37.949 56.362 35.634 1.00 24.16 74 PRO A C 1
ATOM 480 O O . PRO A 1 74 ? 37.510 55.202 35.581 1.00 21.28 74 PRO A O 1
ATOM 484 N N . GLU A 1 75 ? 37.341 57.390 35.024 1.00 26.52 75 GLU A N 1
ATOM 485 C CA A GLU A 1 75 ? 36.076 57.099 34.338 0.58 25.68 75 GLU A CA 1
ATOM 486 C CA B GLU A 1 75 ? 36.137 57.231 34.205 0.42 26.37 75 GLU A CA 1
ATOM 487 C C . GLU A 1 75 ? 36.363 56.168 33.162 1.00 25.04 75 GLU A C 1
ATOM 488 O O . GLU A 1 75 ? 37.467 56.078 32.635 1.00 27.07 75 GLU A O 1
ATOM 499 N N . SER A 1 76 ? 35.331 55.401 32.842 1.00 23.80 76 SER A N 1
ATOM 500 C CA . SER A 1 76 ? 35.391 54.329 31.850 1.00 25.82 76 SER A CA 1
ATOM 501 C C . SER A 1 76 ? 36.404 53.230 32.125 1.00 24.15 76 SER A C 1
ATOM 502 O O . SER A 1 76 ? 36.841 52.582 31.184 1.00 25.24 76 SER A O 1
ATOM 505 N N . SER A 1 77 ? 36.757 52.980 33.396 1.00 18.57 77 SER A N 1
ATOM 506 C CA . SER A 1 77 ? 37.681 51.894 33.701 1.00 17.18 77 SER A CA 1
ATOM 507 C C . SER A 1 77 ? 36.962 50.573 33.924 1.00 17.95 77 SER A C 1
ATOM 508 O O . SER A 1 77 ? 37.575 49.508 33.877 1.00 20.42 77 SER A O 1
ATOM 511 N N . GLY A 1 78 ? 35.663 50.641 34.173 1.00 14.85 78 GLY A N 1
ATOM 512 C CA . GLY A 1 78 ? 34.897 49.423 34.367 1.00 14.07 78 GLY A CA 1
ATOM 513 C C . GLY A 1 78 ? 34.138 49.365 35.684 1.00 15.49 78 GLY A C 1
ATOM 514 O O . GLY A 1 78 ? 33.499 48.339 35.966 1.00 15.70 78 GLY A O 1
ATOM 515 N N . LYS A 1 79 ? 34.142 50.453 36.460 1.00 15.19 79 LYS A N 1
ATOM 516 C CA . LYS A 1 79 ? 33.441 50.426 37.765 1.00 15.60 79 LYS A CA 1
ATOM 517 C C . LYS A 1 79 ? 31.954 50.122 37.635 1.00 15.44 79 LYS A C 1
ATOM 518 O O . LYS A 1 79 ? 31.429 49.230 38.315 1.00 15.56 79 LYS A O 1
ATOM 524 N N . THR A 1 80 ? 31.239 50.873 36.798 1.00 16.55 80 THR A N 1
ATOM 525 C CA . THR A 1 80 ? 29.815 50.665 36.659 1.00 14.76 80 THR A CA 1
ATOM 526 C C . THR A 1 80 ? 29.512 49.269 36.116 1.00 14.16 80 THR A C 1
ATOM 527 O O . THR A 1 80 ? 28.628 48.573 36.633 1.00 15.25 80 THR A O 1
ATOM 531 N N . THR A 1 81 ? 30.336 48.829 35.179 1.00 14.24 81 THR A N 1
ATOM 532 C CA . THR A 1 81 ? 30.216 47.488 34.623 1.00 14.01 81 THR A CA 1
ATOM 533 C C . THR A 1 81 ? 30.275 46.435 35.731 1.00 13.18 81 THR A C 1
ATOM 534 O O . THR A 1 81 ? 29.413 45.550 35.804 1.00 11.55 81 THR A O 1
ATOM 538 N N . LEU A 1 82 ? 31.291 46.534 36.583 1.00 12.50 82 LEU A N 1
ATOM 539 C CA . LEU A 1 82 ? 31.412 45.570 37.683 1.00 11.43 82 LEU A CA 1
ATOM 540 C C . LEU A 1 82 ? 30.183 45.640 38.587 1.00 10.80 82 LEU A C 1
ATOM 541 O O . LEU A 1 82 ? 29.689 44.615 38.995 1.00 11.66 82 LEU A O 1
ATOM 546 N N . THR A 1 83 ? 29.673 46.829 38.896 1.00 12.89 83 THR A N 1
ATOM 547 C CA . THR A 1 83 ? 28.526 46.846 39.810 1.00 14.30 83 THR A CA 1
ATOM 548 C C . THR A 1 83 ? 27.226 46.330 39.138 1.00 12.31 83 THR A C 1
ATOM 549 O O . THR A 1 83 ? 26.395 45.712 39.815 1.00 10.83 83 THR A O 1
ATOM 553 N N . LEU A 1 84 ? 27.070 46.572 37.846 1.00 12.21 84 LEU A N 1
ATOM 554 C CA . LEU A 1 84 ? 25.863 46.055 37.157 1.00 10.97 84 LEU A CA 1
ATOM 555 C C . LEU A 1 84 ? 25.935 44.531 37.055 1.00 10.07 84 LEU A C 1
ATOM 556 O O . LEU A 1 84 ? 24.916 43.818 37.188 1.00 12.21 84 LEU A O 1
ATOM 561 N N . GLN A 1 85 ? 27.138 44.008 36.837 1.00 10.13 85 GLN A N 1
ATOM 562 C CA . GLN A 1 85 ? 27.276 42.560 36.839 1.00 9.92 85 GLN A CA 1
ATOM 563 C C . GLN A 1 85 ? 26.975 41.993 38.229 1.00 11.73 85 GLN A C 1
ATOM 564 O O . GLN A 1 85 ? 26.347 40.951 38.343 1.00 11.11 85 GLN A O 1
ATOM 570 N N . SER A 1 86 ? 27.414 42.687 39.286 1.00 11.28 86 SER A N 1
ATOM 571 C CA . SER A 1 86 ? 27.137 42.237 40.635 1.00 10.25 86 SER A CA 1
ATOM 572 C C . SER A 1 86 ? 25.651 42.240 40.890 1.00 11.09 86 SER A C 1
ATOM 573 O O . SER A 1 86 ? 25.117 41.347 41.527 1.00 12.34 86 SER A O 1
ATOM 576 N N . ILE A 1 87 ? 24.973 43.268 40.372 1.00 9.90 87 ILE A N 1
ATOM 577 C CA . ILE A 1 87 ? 23.509 43.276 40.473 1.00 8.64 87 ILE A CA 1
ATOM 578 C C . ILE A 1 87 ? 22.871 42.078 39.772 1.00 11.77 87 ILE A C 1
ATOM 579 O O . ILE A 1 87 ? 21.998 41.380 40.356 1.00 12.31 87 ILE A O 1
ATOM 584 N N . ALA A 1 88 ? 23.290 41.837 38.541 1.00 11.76 88 ALA A N 1
ATOM 585 C CA . ALA A 1 88 ? 22.764 40.688 37.791 1.00 10.74 88 ALA A CA 1
ATOM 586 C C . ALA A 1 88 ? 23.040 39.372 38.547 1.00 13.37 88 ALA A C 1
ATOM 587 O O . ALA A 1 88 ? 22.178 38.500 38.605 1.00 13.00 88 ALA A O 1
ATOM 589 N N . GLU A 1 89 ? 24.229 39.238 39.112 1.00 12.32 89 GLU A N 1
ATOM 590 C CA . GLU A 1 89 ? 24.538 38.013 39.896 1.00 10.70 89 GLU A CA 1
ATOM 591 C C . GLU A 1 89 ? 23.697 37.875 41.166 1.00 11.63 89 GLU A C 1
ATOM 592 O O . GLU A 1 89 ? 23.257 36.781 41.515 1.00 13.88 89 GLU A O 1
ATOM 598 N N . MET A 1 90 ? 23.452 38.995 41.837 1.00 12.52 90 MET A N 1
ATOM 599 C CA . MET A 1 90 ? 22.635 38.981 43.036 1.00 13.20 90 MET A CA 1
ATOM 600 C C . MET A 1 90 ? 21.179 38.647 42.676 1.00 11.48 90 MET A C 1
ATOM 601 O O . MET A 1 90 ? 20.488 37.901 43.408 1.00 13.56 90 MET A O 1
ATOM 606 N N . GLN A 1 91 ? 20.705 39.175 41.552 1.00 10.34 91 GLN A N 1
ATOM 607 C CA . GLN A 1 91 ? 19.327 38.887 41.108 1.00 11.06 91 GLN A CA 1
ATOM 608 C C . GLN A 1 91 ? 19.224 37.395 40.761 1.00 15.16 91 GLN A C 1
ATOM 609 O O . GLN A 1 91 ? 18.183 36.763 41.010 1.00 15.96 91 GLN A O 1
ATOM 615 N N . LYS A 1 92 ? 20.303 36.837 40.214 1.00 16.14 92 LYS A N 1
ATOM 616 C CA . LYS A 1 92 ? 20.323 35.402 39.910 1.00 15.88 92 LYS A CA 1
ATOM 617 C C . LYS A 1 92 ? 20.195 34.570 41.169 1.00 17.83 92 LYS A C 1
ATOM 618 O O . LYS A 1 92 ? 19.616 33.481 41.119 1.00 22.99 92 LYS A O 1
ATOM 624 N N . LEU A 1 93 ? 20.755 35.054 42.273 1.00 14.70 93 LEU A N 1
ATOM 625 C CA . LEU A 1 93 ? 20.629 34.394 43.574 1.00 17.43 93 LEU A CA 1
ATOM 626 C C . LEU A 1 93 ? 19.225 34.544 44.190 1.00 18.85 93 LEU A C 1
ATOM 627 O O . LEU A 1 93 ? 18.949 33.958 45.229 1.00 20.40 93 LEU A O 1
ATOM 632 N N . GLY A 1 94 ? 18.385 35.365 43.573 1.00 18.20 94 GLY A N 1
ATOM 633 C CA . GLY A 1 94 ? 17.063 35.686 44.087 1.00 17.98 94 GLY A CA 1
ATOM 634 C C . GLY A 1 94 ? 17.024 36.963 44.928 1.00 16.99 94 GLY A C 1
ATOM 635 O O . GLY A 1 94 ? 15.988 37.261 45.516 1.00 20.03 94 GLY A O 1
ATOM 636 N N . GLY A 1 95 ? 18.110 37.731 44.947 1.00 14.36 95 GLY A N 1
ATOM 637 C CA . GLY A 1 95 ? 18.215 38.903 45.817 1.00 11.71 95 GLY A CA 1
ATOM 638 C C . GLY A 1 95 ? 17.622 40.155 45.179 1.00 12.98 95 GLY A C 1
ATOM 639 O O . GLY A 1 95 ? 17.521 40.258 43.957 1.00 14.02 95 GLY A O 1
ATOM 640 N N . THR A 1 96 ? 17.196 41.089 46.037 1.00 9.12 96 THR A N 1
ATOM 641 C CA . THR A 1 96 ? 16.628 42.363 45.613 1.00 12.27 96 THR A CA 1
ATOM 642 C C . THR A 1 96 ? 17.719 43.437 45.612 1.00 11.19 96 THR A C 1
ATOM 643 O O . THR A 1 96 ? 18.475 43.534 46.556 1.00 12.06 96 THR A O 1
ATOM 647 N N . CYS A 1 97 ? 17.816 44.190 44.510 1.00 10.91 97 CYS A N 1
ATOM 648 C CA . CYS A 1 97 ? 18.901 45.194 44.341 1.00 10.76 97 CYS A CA 1
ATOM 649 C C . CYS A 1 97 ? 18.392 46.621 44.157 1.00 12.77 97 CYS A C 1
ATOM 650 O O . CYS A 1 97 ? 17.327 46.834 43.606 1.00 11.79 97 CYS A O 1
ATOM 653 N N . ALA A 1 98 ? 19.209 47.587 44.590 1.00 9.61 98 ALA A N 1
ATOM 654 C CA . ALA A 1 98 ? 18.869 49.010 44.447 1.00 9.86 98 ALA A CA 1
ATOM 655 C C . ALA A 1 98 ? 20.081 49.727 43.900 1.00 9.86 98 ALA A C 1
ATOM 656 O O . ALA A 1 98 ? 21.199 49.368 44.250 1.00 12.36 98 ALA A O 1
ATOM 658 N N . PHE A 1 99 ? 19.836 50.769 43.106 1.00 10.03 99 PHE A N 1
ATOM 659 C CA . PHE A 1 99 ? 20.901 51.593 42.548 1.00 11.89 99 PHE A CA 1
ATOM 660 C C . PHE A 1 99 ? 20.613 53.036 42.986 1.00 12.33 99 PHE A C 1
ATOM 661 O O . PHE A 1 99 ? 19.550 53.561 42.700 1.00 11.53 99 PHE A O 1
ATOM 669 N N . ILE A 1 100 ? 21.531 53.625 43.738 1.00 10.58 100 ILE A N 1
ATOM 670 C CA . ILE A 1 100 ? 21.366 55.005 44.205 1.00 10.96 100 ILE A CA 1
ATOM 671 C C . ILE A 1 100 ? 22.308 55.845 43.371 1.00 12.46 100 ILE A C 1
ATOM 672 O O . ILE A 1 100 ? 23.543 55.674 43.467 1.00 12.47 100 ILE A O 1
ATOM 677 N N . ASP A 1 101 ? 21.724 56.710 42.557 1.00 13.77 101 ASP A N 1
ATOM 678 C CA . ASP A 1 101 ? 22.427 57.342 41.430 1.00 11.96 101 ASP A CA 1
ATOM 679 C C . ASP A 1 101 ? 22.615 58.841 41.604 1.00 13.87 101 ASP A C 1
ATOM 680 O O . ASP A 1 101 ? 21.647 59.577 41.675 1.00 16.76 101 ASP A O 1
ATOM 685 N N . ALA A 1 102 ? 23.861 59.300 41.621 1.00 16.99 102 ALA A N 1
ATOM 686 C CA . ALA A 1 102 ? 24.090 60.754 41.669 1.00 20.19 102 ALA A CA 1
ATOM 687 C C . ALA A 1 102 ? 24.846 61.177 40.391 1.00 24.79 102 ALA A C 1
ATOM 688 O O . ALA A 1 102 ? 25.252 62.336 40.237 1.00 26.53 102 ALA A O 1
ATOM 690 N N . GLU A 1 103 ? 24.998 60.241 39.468 1.00 25.11 103 GLU A N 1
ATOM 691 C CA . GLU A 1 103 ? 25.781 60.498 38.264 1.00 26.05 103 GLU A CA 1
ATOM 692 C C . GLU A 1 103 ? 24.899 60.648 36.987 1.00 23.41 103 GLU A C 1
ATOM 693 O O . GLU A 1 103 ? 25.276 61.384 36.059 1.00 23.47 103 GLU A O 1
ATOM 696 N N . HIS A 1 104 ? 23.713 60.026 36.963 1.00 15.90 104 HIS A N 1
ATOM 697 C CA . HIS A 1 104 ? 22.745 60.250 35.866 1.00 14.02 104 HIS A CA 1
ATOM 698 C C . HIS A 1 104 ? 23.281 59.747 34.512 1.00 15.91 104 HIS A C 1
ATOM 699 O O . HIS A 1 104 ? 23.033 60.330 33.445 1.00 19.34 104 HIS A O 1
ATOM 706 N N . ALA A 1 105 ? 24.006 58.636 34.556 1.00 20.74 105 ALA A N 1
ATOM 707 C CA . ALA A 1 105 ? 24.705 58.142 33.365 1.00 22.27 105 ALA A CA 1
ATOM 708 C C . ALA A 1 105 ? 24.314 56.726 33.021 1.00 23.40 105 ALA A C 1
ATOM 709 O O . ALA A 1 105 ? 24.784 56.188 32.035 1.00 21.73 105 ALA A O 1
ATOM 711 N N . LEU A 1 106 ? 23.452 56.111 33.835 1.00 21.39 106 LEU A N 1
ATOM 712 C CA . LEU A 1 106 ? 23.120 54.708 33.626 1.00 20.22 106 LEU A CA 1
ATOM 713 C C . LEU A 1 106 ? 22.494 54.448 32.264 1.00 21.03 106 LEU A C 1
ATOM 714 O O . LEU A 1 106 ? 21.626 55.185 31.795 1.00 19.34 106 LEU A O 1
ATOM 719 N N . ASP A 1 107 ? 22.941 53.382 31.599 1.00 19.24 107 ASP A N 1
ATOM 720 C CA . ASP A 1 107 ? 22.376 52.994 30.328 1.00 22.60 107 ASP A CA 1
ATOM 721 C C . ASP A 1 107 ? 21.691 51.674 30.548 1.00 25.12 107 ASP A C 1
ATOM 722 O O . ASP A 1 107 ? 22.347 50.668 30.836 1.00 23.26 107 ASP A O 1
ATOM 727 N N . VAL A 1 108 ? 20.378 51.642 30.409 1.00 26.58 108 VAL A N 1
ATOM 728 C CA . VAL A 1 108 ? 19.708 50.457 30.868 1.00 30.75 108 VAL A CA 1
ATOM 729 C C . VAL A 1 108 ? 19.673 49.361 29.794 1.00 27.27 108 VAL A C 1
ATOM 730 O O . VAL A 1 108 ? 19.530 48.194 30.170 1.00 27.77 108 VAL A O 1
ATOM 734 N N . THR A 1 109 ? 19.901 49.689 28.510 1.00 23.25 109 THR A N 1
ATOM 735 C CA . THR A 1 109 ? 20.112 48.665 27.471 1.00 24.06 109 THR A CA 1
ATOM 736 C C . THR A 1 109 ? 21.379 47.856 27.812 1.00 19.64 109 THR A C 1
ATOM 737 O O . THR A 1 109 ? 21.378 46.637 27.703 1.00 17.99 109 THR A O 1
ATOM 741 N N . TYR A 1 110 ? 22.420 48.566 28.209 1.00 18.80 110 TYR A N 1
ATOM 742 C CA . TYR A 1 110 ? 23.698 47.935 28.660 1.00 15.63 110 TYR A CA 1
ATOM 743 C C . TYR A 1 110 ? 23.445 47.101 29.908 1.00 15.20 110 TYR A C 1
ATOM 744 O O . TYR A 1 110 ? 23.870 45.950 29.999 1.00 13.73 110 TYR A O 1
ATOM 753 N N . ALA A 1 111 ? 22.706 47.665 30.869 1.00 15.42 111 ALA A N 1
ATOM 754 C CA . ALA A 1 111 ? 22.437 46.924 32.104 1.00 14.35 111 ALA A CA 1
ATOM 755 C C . ALA A 1 111 ? 21.716 45.628 31.766 1.00 13.77 111 ALA A C 1
ATOM 756 O O . ALA A 1 111 ? 22.011 44.556 32.293 1.00 12.64 111 ALA A O 1
ATOM 758 N N . GLN A 1 112 ? 20.752 45.728 30.864 1.00 15.28 112 GLN A N 1
ATOM 759 C CA . GLN A 1 112 ? 20.033 44.539 30.434 1.00 16.40 112 GLN A CA 1
ATOM 760 C C . GLN A 1 112 ? 20.947 43.525 29.742 1.00 16.21 112 GLN A C 1
ATOM 761 O O . GLN A 1 112 ? 20.814 42.329 30.003 1.00 17.58 112 GLN A O 1
ATOM 767 N N . LYS A 1 113 ? 21.853 44.008 28.895 1.00 16.49 113 LYS A N 1
ATOM 768 C CA . LYS A 1 113 ? 22.799 43.104 28.206 1.00 17.78 113 LYS A CA 1
ATOM 769 C C . LYS A 1 113 ? 23.649 42.371 29.252 1.00 19.06 113 LYS A C 1
ATOM 770 O O . LYS A 1 113 ? 24.045 41.221 29.060 1.00 17.73 113 LYS A O 1
ATOM 776 N N . LEU A 1 114 ? 23.922 43.039 30.369 1.00 15.48 114 LEU A N 1
ATOM 777 C CA . LEU A 1 114 ? 24.754 42.422 31.396 1.00 13.45 114 LEU A CA 1
ATOM 778 C C . LEU A 1 114 ? 23.948 41.509 32.307 1.00 15.52 114 LEU A C 1
ATOM 779 O O . LEU A 1 114 ? 24.499 40.908 33.214 1.00 18.58 114 LEU A O 1
ATOM 784 N N . GLY A 1 115 ? 22.656 41.395 32.061 1.00 12.66 115 GLY A N 1
ATOM 785 C CA . GLY A 1 115 ? 21.802 40.460 32.782 1.00 15.50 115 GLY A CA 1
ATOM 786 C C . GLY A 1 115 ? 20.967 41.061 33.887 1.00 14.93 115 GLY A C 1
ATOM 787 O O . GLY A 1 115 ? 20.306 40.332 34.638 1.00 13.68 115 GLY A O 1
ATOM 788 N N . VAL A 1 116 ? 20.997 42.389 34.014 1.00 14.31 116 VAL A N 1
ATOM 789 C CA . VAL A 1 116 ? 20.145 43.027 35.028 1.00 10.96 116 VAL A CA 1
ATOM 790 C C . VAL A 1 116 ? 18.659 42.948 34.621 1.00 12.63 116 VAL A C 1
ATOM 791 O O . VAL A 1 116 ? 18.305 43.248 33.469 1.00 13.20 116 VAL A O 1
ATOM 795 N N . ASN A 1 117 ? 17.811 42.537 35.572 1.00 12.19 117 ASN A N 1
ATOM 796 C CA . ASN A 1 117 ? 16.368 42.538 35.407 1.00 11.59 117 ASN A CA 1
ATOM 797 C C . ASN A 1 117 ? 15.849 43.894 35.849 1.00 12.07 117 ASN A C 1
ATOM 798 O O . ASN A 1 117 ? 15.823 44.193 37.053 1.00 12.92 117 ASN A O 1
ATOM 803 N N . LEU A 1 118 ? 15.522 44.742 34.882 1.00 11.25 118 LEU A N 1
ATOM 804 C CA . LEU A 1 118 ? 15.130 46.129 35.261 1.00 11.95 118 LEU A CA 1
ATOM 805 C C . LEU A 1 118 ? 13.803 46.170 35.987 1.00 13.96 118 LEU A C 1
ATOM 806 O O . LEU A 1 118 ? 13.538 47.108 36.763 1.00 11.52 118 LEU A O 1
ATOM 811 N N . ASN A 1 119 ? 12.944 45.181 35.724 1.00 12.91 119 ASN A N 1
ATOM 812 C CA . ASN A 1 119 ? 11.655 45.140 36.407 1.00 15.46 119 ASN A CA 1
ATOM 813 C C . ASN A 1 119 ? 11.797 45.154 37.926 1.00 11.39 119 ASN A C 1
ATOM 814 O O . ASN A 1 119 ? 10.941 45.706 38.646 1.00 13.36 119 ASN A O 1
ATOM 822 N N . ASP A 1 120 ? 12.837 44.472 38.402 1.00 12.01 120 ASP A N 1
ATOM 823 C CA . ASP A 1 120 ? 13.020 44.334 39.846 1.00 10.94 120 ASP A CA 1
ATOM 824 C C . ASP A 1 120 ? 14.052 45.312 40.430 1.00 12.02 120 ASP A C 1
ATOM 825 O O . ASP A 1 120 ? 14.318 45.277 41.630 1.00 11.08 120 ASP A O 1
ATOM 830 N N . LEU A 1 121 ? 14.630 46.176 39.604 1.00 10.02 121 LEU A N 1
ATOM 831 C CA . LEU A 1 121 ? 15.691 47.062 40.096 1.00 9.57 121 LEU A CA 1
ATOM 832 C C . LEU A 1 121 ? 15.096 48.335 40.717 1.00 11.11 121 LEU A C 1
ATOM 833 O O . LEU A 1 121 ? 14.376 49.067 40.043 1.00 11.84 121 LEU A O 1
ATOM 838 N N . LEU A 1 122 ? 15.387 48.572 41.991 1.00 9.91 122 LEU A N 1
ATOM 839 C CA . LEU A 1 122 ? 15.037 49.819 42.654 1.00 10.20 122 LEU A CA 1
ATOM 840 C C . LEU A 1 122 ? 16.018 50.899 42.198 1.00 10.28 122 LEU A C 1
ATOM 841 O O . LEU A 1 122 ? 17.192 50.640 42.058 1.00 10.13 122 LEU A O 1
ATOM 846 N N . ILE A 1 123 ? 15.516 52.101 42.032 1.00 10.55 123 ILE A N 1
ATOM 847 C CA . ILE A 1 123 ? 16.321 53.216 41.577 1.00 10.69 123 ILE A CA 1
ATOM 848 C C . ILE A 1 123 ? 16.004 54.469 42.437 1.00 11.06 123 ILE A C 1
ATOM 849 O O . ILE A 1 123 ? 14.837 54.775 42.734 1.00 11.25 123 ILE A O 1
ATOM 854 N N . SER A 1 124 ? 17.052 55.225 42.774 1.00 11.18 124 SER A N 1
ATOM 855 C CA . SER A 1 124 ? 16.910 56.495 43.505 1.00 11.58 124 SER A CA 1
ATOM 856 C C . SER A 1 124 ? 17.893 57.509 42.936 1.00 11.73 124 SER A C 1
ATOM 857 O O . SER A 1 124 ? 19.014 57.116 42.652 1.00 12.04 124 SER A O 1
ATOM 861 N N . GLN A 1 125 ? 17.447 58.756 42.736 1.00 12.09 125 GLN A N 1
ATOM 862 C CA . GLN A 1 125 ? 18.316 59.869 42.310 1.00 12.33 125 GLN A CA 1
ATOM 863 C C . GLN A 1 125 ? 18.221 60.995 43.309 1.00 12.76 125 GLN A C 1
ATOM 864 O O . GLN A 1 125 ? 17.467 61.967 43.110 1.00 13.49 125 GLN A O 1
ATOM 870 N N . PRO A 1 126 ? 18.974 60.874 44.398 1.00 12.78 126 PRO A N 1
ATOM 871 C CA . PRO A 1 126 ? 18.765 61.755 45.565 1.00 19.06 126 PRO A CA 1
ATOM 872 C C . PRO A 1 126 ? 19.106 63.220 45.372 1.00 25.56 126 PRO A C 1
ATOM 873 O O . PRO A 1 126 ? 19.961 63.525 44.551 1.00 27.18 126 PRO A O 1
ATOM 877 N N . ASP A 1 127 ? 18.457 64.045 46.204 1.00 27.09 127 ASP A N 1
ATOM 878 C CA . ASP A 1 127 ? 18.459 65.511 46.179 1.00 32.25 127 ASP A CA 1
ATOM 879 C C . ASP A 1 127 ? 19.766 66.098 46.754 1.00 34.86 127 ASP A C 1
ATOM 880 O O . ASP A 1 127 ? 20.077 67.252 46.464 1.00 39.25 127 ASP A O 1
ATOM 885 N N . THR A 1 128 ? 20.478 65.308 47.582 1.00 27.95 128 THR A N 1
ATOM 886 C CA . THR A 1 128 ? 21.752 65.630 48.273 1.00 27.29 128 THR A CA 1
ATOM 887 C C . THR A 1 128 ? 22.555 64.408 48.736 1.00 25.55 128 THR A C 1
ATOM 888 O O . THR A 1 128 ? 22.030 63.293 48.851 1.00 22.40 128 THR A O 1
ATOM 892 N N . GLY A 1 129 ? 23.820 64.619 49.092 1.00 25.90 129 GLY A N 1
ATOM 893 C CA . GLY A 1 129 ? 24.622 63.538 49.633 1.00 23.59 129 GLY A CA 1
ATOM 894 C C . GLY A 1 129 ? 24.033 62.937 50.913 1.00 23.39 129 GLY A C 1
ATOM 895 O O . GLY A 1 129 ? 24.069 61.715 51.141 1.00 22.60 129 GLY A O 1
ATOM 896 N N . GLU A 1 130 ? 23.513 63.811 51.773 1.00 24.06 130 GLU A N 1
ATOM 897 C CA A GLU A 1 130 ? 22.882 63.354 52.996 0.35 23.91 130 GLU A CA 1
ATOM 898 C CA B GLU A 1 130 ? 22.852 63.387 52.997 0.65 24.09 130 GLU A CA 1
ATOM 899 C C . GLU A 1 130 ? 21.687 62.472 52.647 1.00 22.26 130 GLU A C 1
ATOM 900 O O . GLU A 1 130 ? 21.508 61.409 53.233 1.00 23.03 130 GLU A O 1
ATOM 911 N N . GLN A 1 131 ? 20.879 62.922 51.691 1.00 20.53 131 GLN A N 1
ATOM 912 C CA . GLN A 1 131 ? 19.667 62.185 51.346 1.00 19.46 131 GLN A CA 1
ATOM 913 C C . GLN A 1 131 ? 20.061 60.831 50.779 1.00 16.77 131 GLN A C 1
ATOM 914 O O . GLN A 1 131 ? 19.435 59.796 51.095 1.00 17.26 131 GLN A O 1
ATOM 920 N N . ALA A 1 132 ? 21.143 60.794 50.003 1.00 16.62 132 ALA A N 1
ATOM 921 C CA . ALA A 1 132 ? 21.586 59.506 49.463 1.00 15.18 132 ALA A CA 1
ATOM 922 C C . ALA A 1 132 ? 21.921 58.487 50.562 1.00 18.23 132 ALA A C 1
ATOM 923 O O . ALA A 1 132 ? 21.545 57.306 50.502 1.00 15.37 132 ALA A O 1
ATOM 925 N N . LEU A 1 133 ? 22.673 58.931 51.564 1.00 17.72 133 LEU A N 1
ATOM 926 C CA . LEU A 1 133 ? 23.057 58.005 52.607 1.00 16.28 133 LEU A CA 1
ATOM 927 C C . LEU A 1 133 ? 21.863 57.646 53.507 1.00 15.69 133 LEU A C 1
ATOM 928 O O . LEU A 1 133 ? 21.773 56.520 53.999 1.00 18.19 133 LEU A O 1
ATOM 933 N N . GLU A 1 134 ? 20.944 58.588 53.728 1.00 16.06 134 GLU A N 1
ATOM 934 C CA . GLU A 1 134 ? 19.763 58.252 54.500 1.00 17.67 134 GLU A CA 1
ATOM 935 C C . GLU A 1 134 ? 18.825 57.263 53.802 1.00 19.20 134 GLU A C 1
ATOM 936 O O . GLU A 1 134 ? 18.235 56.415 54.447 1.00 15.61 134 GLU A O 1
ATOM 942 N N . ILE A 1 135 ? 18.657 57.405 52.486 1.00 16.89 135 ILE A N 1
ATOM 943 C CA . ILE A 1 135 ? 17.869 56.454 51.736 1.00 15.16 135 ILE A CA 1
ATOM 944 C C . ILE A 1 135 ? 18.583 55.100 51.741 1.00 14.91 135 ILE A C 1
ATOM 945 O O . ILE A 1 135 ? 17.948 54.053 51.899 1.00 15.07 135 ILE A O 1
ATOM 950 N N . CYS A 1 136 ? 19.908 55.122 51.602 1.00 14.46 136 CYS A N 1
ATOM 951 C CA . CYS A 1 136 ? 20.670 53.885 51.641 1.00 15.22 136 CYS A CA 1
ATOM 952 C C . CYS A 1 136 ? 20.433 53.176 52.972 1.00 16.76 136 CYS A C 1
ATOM 953 O O . CYS A 1 136 ? 20.147 51.976 53.006 1.00 16.77 136 CYS A O 1
ATOM 956 N N . ASP A 1 137 ? 20.470 53.943 54.068 1.00 15.96 137 ASP A N 1
ATOM 957 C CA . ASP A 1 137 ? 20.245 53.351 55.386 1.00 16.13 137 ASP A CA 1
ATOM 958 C C . ASP A 1 137 ? 18.850 52.772 55.525 1.00 15.89 137 ASP A C 1
ATOM 959 O O . ASP A 1 137 ? 18.684 51.667 56.039 1.00 15.54 137 ASP A O 1
ATOM 964 N N . ALA A 1 138 ? 17.839 53.522 55.072 1.00 15.10 138 ALA A N 1
ATOM 965 C CA . ALA A 1 138 ? 16.471 53.025 55.107 1.00 17.08 138 ALA A CA 1
ATOM 966 C C . ALA A 1 138 ? 16.314 51.715 54.330 1.00 16.10 138 ALA A C 1
ATOM 967 O O . ALA A 1 138 ? 15.591 50.807 54.766 1.00 14.29 138 ALA A O 1
ATOM 969 N N . LEU A 1 139 ? 16.942 51.624 53.151 1.00 12.57 139 LEU A N 1
ATOM 970 C CA . LEU A 1 139 ? 16.848 50.367 52.397 1.00 11.83 139 LEU A CA 1
ATOM 971 C C . LEU A 1 139 ? 17.552 49.220 53.154 1.00 13.26 139 LEU A C 1
ATOM 972 O O . LEU A 1 139 ? 17.038 48.094 53.204 1.00 14.76 139 LEU A O 1
ATOM 977 N N . VAL A 1 140 ? 18.696 49.511 53.751 1.00 13.46 140 VAL A N 1
ATOM 978 C CA . VAL A 1 140 ? 19.424 48.462 54.514 1.00 13.26 140 VAL A CA 1
ATOM 979 C C . VAL A 1 140 ? 18.539 48.001 55.676 1.00 16.16 140 VAL A C 1
ATOM 980 O O . VAL A 1 140 ? 18.367 46.823 55.893 1.00 17.36 140 VAL A O 1
ATOM 984 N N . ARG A 1 141 ? 17.954 48.960 56.387 1.00 16.86 141 ARG A N 1
ATOM 985 C CA A ARG A 1 141 ? 17.158 48.655 57.589 0.56 17.95 141 ARG A CA 1
ATOM 986 C CA B ARG A 1 141 ? 17.169 48.633 57.582 0.44 17.70 141 ARG A CA 1
ATOM 987 C C . ARG A 1 141 ? 15.889 47.859 57.286 1.00 18.55 141 ARG A C 1
ATOM 988 O O . ARG A 1 141 ? 15.338 47.234 58.166 1.00 18.73 141 ARG A O 1
ATOM 1003 N N . SER A 1 142 ? 15.424 47.882 56.033 1.00 16.05 142 SER A N 1
ATOM 1004 C CA . SER A 1 142 ? 14.227 47.137 55.662 1.00 17.89 142 SER A CA 1
ATOM 1005 C C . SER A 1 142 ? 14.369 45.657 55.935 1.00 19.87 142 SER A C 1
ATOM 1006 O O . SER A 1 142 ? 13.383 44.963 56.106 1.00 20.89 142 SER A O 1
ATOM 1009 N N . GLY A 1 143 ? 15.605 45.153 55.875 1.00 17.28 143 GLY A N 1
ATOM 1010 C CA . GLY A 1 143 ? 15.832 43.729 55.942 1.00 19.87 143 GLY A CA 1
ATOM 1011 C C . GLY A 1 143 ? 15.421 42.978 54.685 1.00 21.24 143 GLY A C 1
ATOM 1012 O O . GLY A 1 143 ? 15.462 41.750 54.655 1.00 25.73 143 GLY A O 1
ATOM 1013 N N . ALA A 1 144 ? 15.067 43.707 53.636 1.00 14.00 144 ALA A N 1
ATOM 1014 C CA . ALA A 1 144 ? 14.520 43.130 52.419 1.00 12.83 144 ALA A CA 1
ATOM 1015 C C . ALA A 1 144 ? 15.307 43.531 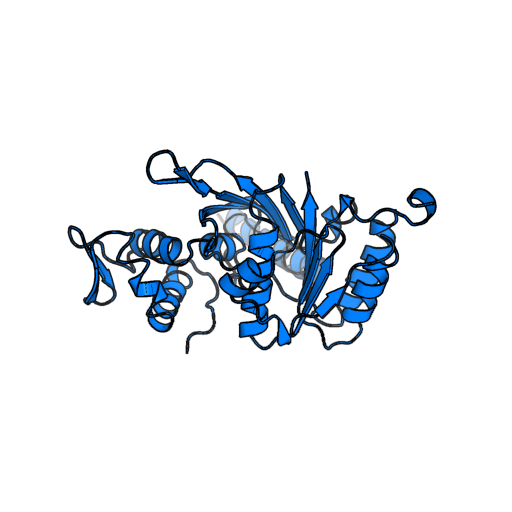51.166 1.00 14.08 144 ALA A C 1
ATOM 1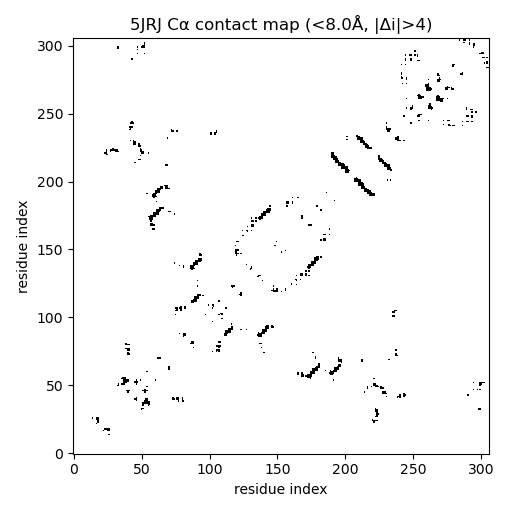016 O O . ALA A 1 144 ? 14.882 43.243 50.053 1.00 15.29 144 ALA A O 1
ATOM 1018 N N . VAL A 1 145 ? 16.453 44.181 51.351 1.00 14.95 145 VAL A N 1
ATOM 1019 C CA . VAL A 1 145 ? 17.274 44.556 50.192 1.00 11.74 145 VAL A CA 1
ATOM 1020 C C . VAL A 1 145 ? 18.625 43.897 50.337 1.00 13.25 145 VAL A C 1
ATOM 1021 O O . VAL A 1 145 ? 19.268 44.026 51.375 1.00 16.23 145 VAL A O 1
ATOM 1025 N N . ASP A 1 146 ? 19.053 43.208 49.282 1.00 9.49 146 ASP A N 1
ATOM 1026 C CA . ASP A 1 146 ? 20.239 42.375 49.407 1.00 9.29 146 ASP A CA 1
ATOM 1027 C C . ASP A 1 146 ? 21.521 43.027 48.939 1.00 12.67 146 ASP A C 1
ATOM 1028 O O . ASP A 1 146 ? 22.626 42.648 49.386 1.00 13.10 146 ASP A O 1
ATOM 1033 N N . LEU A 1 147 ? 21.399 43.980 48.018 1.00 10.90 147 LEU A N 1
ATOM 1034 C CA . LEU A 1 147 ? 22.579 44.630 47.441 1.00 11.19 147 LEU A CA 1
ATOM 1035 C C . LEU A 1 147 ? 22.199 46.053 47.012 1.00 10.11 147 LEU A C 1
ATOM 1036 O O . LEU A 1 147 ? 21.172 46.244 46.350 1.00 11.37 147 LEU A O 1
ATOM 1041 N N . ILE A 1 148 ? 23.009 47.030 47.416 1.00 12.11 148 ILE A N 1
ATOM 1042 C CA . ILE A 1 148 ? 22.795 48.441 47.037 1.00 11.33 148 ILE A CA 1
ATOM 1043 C C . ILE A 1 148 ? 24.059 48.955 46.406 1.00 10.90 148 ILE A C 1
ATOM 1044 O O . ILE A 1 148 ? 25.129 48.734 46.942 1.00 13.29 148 ILE A O 1
ATOM 1049 N N . VAL A 1 149 ? 23.927 49.596 45.246 1.00 9.70 149 VAL A N 1
ATOM 1050 C CA . VAL A 1 149 ? 25.053 50.259 44.592 1.00 11.74 149 VAL A CA 1
ATOM 1051 C C . VAL A 1 149 ? 24.866 51.763 44.696 1.00 15.54 149 VAL A C 1
ATOM 1052 O O . VAL A 1 149 ? 23.794 52.270 44.387 1.00 14.93 149 VAL A O 1
ATOM 1056 N N . VAL A 1 150 ? 25.887 52.462 45.177 1.00 13.85 150 VAL A N 1
ATOM 1057 C CA . VAL A 1 150 ? 25.825 53.920 45.349 1.00 15.45 150 VAL A CA 1
ATOM 1058 C C . VAL A 1 150 ? 26.822 54.553 44.359 1.00 18.93 150 VAL A C 1
ATOM 1059 O O . VAL A 1 150 ? 28.026 54.343 44.477 1.00 19.66 150 VAL A O 1
ATOM 1063 N N . ASP A 1 151 ? 26.315 55.289 43.384 1.00 16.66 151 ASP A N 1
ATOM 1064 C CA . ASP A 1 151 ? 27.104 55.930 42.324 1.00 19.14 151 ASP A CA 1
ATOM 1065 C C . ASP A 1 151 ? 26.940 57.486 42.392 1.00 21.93 151 ASP A C 1
ATOM 1066 O O . ASP A 1 151 ? 26.007 58.020 41.873 1.00 24.46 151 ASP A O 1
ATOM 1071 N N . SER A 1 152 ? 27.872 58.236 42.935 1.00 29.71 152 SER A N 1
ATOM 1072 C CA . SER A 1 152 ? 29.219 57.839 43.167 1.00 28.46 152 SER A CA 1
ATOM 1073 C C . SER A 1 152 ? 29.638 58.765 44.284 1.00 30.89 152 SER A C 1
ATOM 1074 O O . SER A 1 152 ? 28.880 59.680 44.655 1.00 27.29 152 SER A O 1
ATOM 1077 N N . VAL A 1 153 ? 30.818 58.508 44.846 1.00 30.35 153 VAL A N 1
ATOM 1078 C CA . VAL A 1 153 ? 31.238 59.175 46.083 1.00 33.20 153 VAL A CA 1
ATOM 1079 C C . VAL A 1 153 ? 31.329 60.702 45.966 1.00 36.76 153 VAL A C 1
ATOM 1080 O O . VAL A 1 153 ? 30.733 61.459 46.772 1.00 35.06 153 VAL A O 1
ATOM 1084 N N . ALA A 1 154 ? 32.083 61.146 44.961 1.00 38.91 154 ALA A N 1
ATOM 1085 C CA . ALA A 1 154 ? 32.377 62.564 44.809 1.00 41.32 154 ALA A CA 1
ATOM 1086 C C . ALA A 1 154 ? 31.094 63.326 44.561 1.00 38.29 154 ALA A C 1
ATOM 1087 O O . ALA A 1 154 ? 30.943 64.479 44.966 1.00 37.87 154 ALA A O 1
ATOM 1089 N N . ALA A 1 155 ? 30.161 62.666 43.898 1.00 34.12 155 ALA A N 1
ATOM 1090 C CA . ALA A 1 155 ? 28.975 63.360 43.421 1.00 33.13 155 ALA A CA 1
ATOM 1091 C C . ALA A 1 155 ? 28.035 63.626 44.598 1.00 35.66 155 ALA A C 1
ATOM 1092 O O . ALA A 1 155 ? 27.062 64.377 44.475 1.00 35.07 155 ALA A O 1
ATOM 1094 N N . LEU A 1 156 ? 28.367 63.048 45.760 1.00 36.71 156 LEU A N 1
ATOM 1095 C CA . LEU A 1 156 ? 27.509 63.125 46.944 1.00 37.23 156 LEU A CA 1
ATOM 1096 C C . LEU A 1 156 ? 27.629 64.479 47.682 1.00 38.56 156 LEU A C 1
ATOM 1097 O O . LEU A 1 156 ? 28.009 64.520 48.862 1.00 38.19 156 LEU A O 1
ATOM 1102 N N . THR A 1 157 ? 27.290 65.567 46.977 1.00 39.34 157 THR A N 1
ATOM 1103 C CA . THR A 1 157 ? 27.459 66.946 47.468 1.00 42.10 157 THR A CA 1
ATOM 1104 C C . THR A 1 157 ? 26.597 67.286 48.703 1.00 43.39 157 THR A C 1
ATOM 1105 O O . THR A 1 157 ? 25.393 67.043 48.709 1.00 37.17 157 THR A O 1
ATOM 1109 N N . PRO A 1 158 ? 27.211 67.860 49.754 1.00 50.78 158 PRO A N 1
ATOM 1110 C CA . PRO A 1 158 ? 26.407 68.269 50.914 1.00 52.61 158 PRO A CA 1
ATOM 1111 C C . PRO A 1 158 ? 25.338 69.316 50.568 1.00 49.66 158 PRO A C 1
ATOM 1112 O O . PRO A 1 158 ? 25.576 70.147 49.680 1.00 48.88 158 PRO A O 1
ATOM 1116 N N . LYS A 1 159 ? 24.192 69.266 51.253 1.00 48.07 159 LYS A N 1
ATOM 1117 C CA . LYS A 1 159 ? 23.083 70.207 51.005 1.00 47.44 159 LYS A CA 1
ATOM 1118 C C . LYS A 1 159 ? 23.527 71.659 51.039 1.00 48.92 159 LYS A C 1
ATOM 1119 O O . LYS A 1 159 ? 23.138 72.459 50.171 1.00 48.49 159 LYS A O 1
ATOM 1125 N N . ALA A 1 160 ? 24.328 71.998 52.049 1.00 48.63 160 ALA A N 1
ATOM 1126 C CA . ALA A 1 160 ? 24.786 73.372 52.230 1.00 49.97 160 ALA A CA 1
ATOM 1127 C C . ALA A 1 160 ? 25.514 73.861 50.981 1.00 53.42 160 ALA A C 1
ATOM 1128 O O . ALA A 1 160 ? 25.320 75.003 50.540 1.00 52.84 160 ALA A O 1
ATOM 1130 N N . GLU A 1 161 ? 26.336 72.981 50.409 1.00 57.65 161 GLU A N 1
ATOM 1131 C CA . GLU A 1 161 ? 27.136 73.310 49.233 1.00 63.67 161 GLU A CA 1
ATOM 1132 C C . GLU A 1 161 ? 26.267 73.466 47.975 1.00 66.08 161 GLU A C 1
ATOM 1133 O O . GLU A 1 161 ? 26.485 74.376 47.173 1.00 66.97 161 GLU A O 1
ATOM 1139 N N . ILE A 1 162 ? 25.291 72.576 47.814 1.00 67.35 162 ILE A N 1
ATOM 1140 C CA . ILE A 1 162 ? 24.292 72.689 46.752 1.00 68.80 162 ILE A CA 1
ATOM 1141 C C . ILE A 1 162 ? 23.586 74.052 46.836 1.00 71.24 162 ILE A C 1
ATOM 1142 O O . ILE A 1 162 ? 23.254 74.665 45.819 1.00 70.98 162 ILE A O 1
ATOM 1147 N N . GLU A 1 163 ? 23.388 74.528 48.061 1.00 73.63 163 GLU A N 1
ATOM 1148 C CA . GLU A 1 163 ? 22.776 75.829 48.312 1.00 77.06 163 GLU A CA 1
ATOM 1149 C C . GLU A 1 163 ? 23.808 76.963 48.361 1.00 77.03 163 GLU A C 1
ATOM 1150 O O . GLU A 1 163 ? 23.505 78.107 48.021 1.00 77.44 163 GLU A O 1
ATOM 1156 N N . ARG A 1 176 ? 33.000 65.224 56.830 1.00 62.32 176 ARG A N 1
ATOM 1157 C CA . ARG A 1 176 ? 32.570 64.289 57.870 1.00 62.07 176 ARG A CA 1
ATOM 1158 C C . ARG A 1 176 ? 31.202 63.670 57.552 1.00 60.44 176 ARG A C 1
ATOM 1159 O O . ARG A 1 176 ? 30.713 62.816 58.296 1.00 59.86 176 ARG A O 1
ATOM 1161 N N . LEU A 1 177 ? 30.589 64.115 56.451 1.00 59.00 177 LEU A N 1
ATOM 1162 C CA . LEU A 1 177 ? 29.293 63.587 56.007 1.00 57.95 177 LEU A CA 1
ATOM 1163 C C . LEU A 1 177 ? 29.354 62.074 55.845 1.00 56.30 177 LEU A C 1
ATOM 1164 O O . LEU A 1 177 ? 28.598 61.332 56.487 1.00 56.35 177 LEU A O 1
ATOM 1166 N N . MET A 1 178 ? 30.267 61.632 54.981 1.00 54.77 178 MET A N 1
ATOM 1167 C CA . MET A 1 178 ? 30.542 60.213 54.799 1.00 52.37 178 MET A CA 1
ATOM 1168 C C . MET A 1 178 ? 30.752 59.515 56.152 1.00 50.87 178 MET A C 1
ATOM 1169 O O . MET A 1 178 ? 30.243 58.416 56.388 1.00 50.44 178 MET A O 1
ATOM 1174 N N . SER A 1 179 ? 31.467 60.182 57.054 1.00 49.08 179 SER A N 1
ATOM 1175 C CA . SER A 1 179 ? 31.971 59.521 58.247 1.00 45.56 179 SER A CA 1
ATOM 1176 C C . SER A 1 179 ? 30.892 59.148 59.263 1.00 42.73 179 SER A C 1
ATOM 1177 O O . SER A 1 179 ? 30.894 58.034 59.801 1.00 38.15 179 SER A O 1
ATOM 1180 N N . GLN A 1 180 ? 29.969 60.063 59.548 1.00 43.28 180 GLN A N 1
ATOM 1181 C CA . GLN A 1 180 ? 28.940 59.736 60.525 1.00 44.84 180 GLN A CA 1
ATOM 1182 C C . GLN A 1 180 ? 27.897 58.843 59.873 1.00 43.27 180 GLN A C 1
ATOM 1183 O O . GLN A 1 180 ? 27.301 57.967 60.512 1.00 43.44 180 GLN A O 1
ATOM 1186 N N . ALA A 1 181 ? 27.675 59.075 58.586 1.00 42.45 181 ALA A N 1
ATOM 1187 C CA . ALA A 1 181 ? 26.753 58.236 57.842 1.00 41.34 181 ALA A CA 1
ATOM 1188 C C . ALA A 1 181 ? 27.248 56.809 57.823 1.00 39.37 181 ALA A C 1
ATOM 1189 O O . ALA A 1 181 ? 26.483 55.887 58.092 1.00 39.83 181 ALA A O 1
ATOM 1191 N N . LEU A 1 182 ? 28.530 56.626 57.514 1.00 38.22 182 LEU A N 1
ATOM 1192 C CA . LEU A 1 182 ? 29.090 55.274 57.438 1.00 38.42 182 LEU A CA 1
ATOM 1193 C C . LEU A 1 182 ? 29.050 54.579 58.781 1.00 38.24 182 LEU A C 1
ATOM 1194 O O . LEU A 1 182 ? 28.881 53.368 58.855 1.00 35.63 182 LEU A O 1
ATOM 1199 N N . ARG A 1 183 ? 29.176 55.345 59.855 1.00 39.51 183 ARG A N 1
ATOM 1200 C CA . ARG A 1 183 ? 29.025 54.766 61.176 1.00 40.98 183 ARG A CA 1
ATOM 1201 C C . ARG A 1 183 ? 27.617 54.194 61.326 1.00 37.98 183 ARG A C 1
ATOM 1202 O O . ARG A 1 183 ? 27.447 53.041 61.706 1.00 37.93 183 ARG A O 1
ATOM 1210 N N . LYS A 1 184 ? 26.608 54.990 60.986 1.00 35.92 184 LYS A N 1
ATOM 1211 C CA . LYS A 1 184 ? 25.225 54.555 61.141 1.00 37.26 184 LYS A CA 1
ATOM 1212 C C . LYS A 1 184 ? 24.963 53.390 60.173 1.00 37.64 184 LYS A C 1
ATOM 1213 O O . LYS A 1 184 ? 24.360 52.374 60.522 1.00 37.84 184 LYS A O 1
ATOM 1217 N N . LEU A 1 185 ? 25.470 53.538 58.959 1.00 35.23 185 LEU A N 1
ATOM 1218 C CA . LEU A 1 185 ? 25.170 52.606 57.880 1.00 33.69 185 LEU A CA 1
ATOM 1219 C C . LEU A 1 185 ? 25.779 51.241 58.147 1.00 30.99 185 LEU A C 1
ATOM 1220 O O . LEU A 1 185 ? 25.121 50.209 57.990 1.00 28.27 185 LEU A O 1
ATOM 1225 N N . THR A 1 186 ? 27.034 51.229 58.574 1.00 30.33 186 THR A N 1
ATOM 1226 C CA . THR A 1 186 ? 27.686 49.966 58.882 1.00 34.78 186 THR A CA 1
ATOM 1227 C C . THR A 1 186 ? 26.991 49.234 60.032 1.00 33.21 186 THR A C 1
ATOM 1228 O O . THR A 1 186 ? 26.914 48.022 60.007 1.00 32.72 186 THR A O 1
ATOM 1232 N N . GLY A 1 187 ? 26.461 49.975 61.009 1.00 34.25 187 GLY A N 1
ATOM 1233 C CA . GLY A 1 187 ? 25.632 49.378 62.051 1.00 34.56 187 GLY A CA 1
ATOM 1234 C C . GLY A 1 187 ? 24.433 48.615 61.499 1.00 35.87 187 GLY A C 1
ATOM 1235 O O . GLY A 1 187 ? 24.108 47.507 61.927 1.00 37.16 187 GLY A O 1
ATOM 1236 N N . SER A 1 188 ? 23.772 49.214 60.521 1.00 32.29 188 SER A N 1
ATOM 1237 C CA . SER A 1 188 ? 22.593 48.611 59.915 1.00 27.84 188 SER A CA 1
ATOM 1238 C C . SER A 1 188 ? 22.996 47.405 59.046 1.00 26.53 188 SER A C 1
ATOM 1239 O O . SER A 1 188 ? 22.334 46.367 59.022 1.00 26.76 188 SER A O 1
ATOM 1242 N N . ILE A 1 189 ? 24.096 47.574 58.319 1.00 24.37 189 ILE A N 1
ATOM 1243 C CA . ILE A 1 189 ? 24.568 46.569 57.382 1.00 26.71 189 ILE A CA 1
ATOM 1244 C C . ILE A 1 189 ? 24.909 45.278 58.120 1.00 33.01 189 ILE A C 1
ATOM 1245 O O . ILE A 1 189 ? 24.562 44.185 57.677 1.00 30.74 189 ILE A O 1
ATOM 1250 N N . ASN A 1 190 ? 25.520 45.422 59.292 1.00 38.36 190 ASN A N 1
ATOM 1251 C CA . ASN A 1 190 ? 25.892 44.260 60.096 1.00 44.96 190 ASN A CA 1
ATOM 1252 C C . ASN A 1 190 ? 24.693 43.490 60.647 1.00 43.83 190 ASN A C 1
ATOM 1253 O O . ASN A 1 190 ? 24.748 42.281 60.776 1.00 44.75 190 ASN A O 1
ATOM 1258 N N . ARG A 1 191 ? 23.604 44.185 60.949 1.00 42.93 191 ARG A N 1
ATOM 1259 C CA A ARG A 1 191 ? 22.393 43.521 61.409 0.56 42.81 191 ARG A CA 1
ATOM 1260 C CA B ARG A 1 191 ? 22.377 43.537 61.393 0.44 42.82 191 ARG A CA 1
ATOM 1261 C C . ARG A 1 191 ? 21.634 42.776 60.294 1.00 40.73 191 ARG A C 1
ATOM 1262 O O . ARG A 1 191 ? 21.009 41.754 60.547 1.00 41.26 191 ARG A O 1
ATOM 1277 N N . THR A 1 192 ? 21.674 43.285 59.067 1.00 33.91 192 THR A N 1
ATOM 1278 C CA . THR A 1 192 ? 20.754 42.780 58.028 1.00 28.21 192 THR A CA 1
ATOM 1279 C C . THR A 1 192 ? 21.388 41.978 56.895 1.00 27.20 192 THR A C 1
ATOM 1280 O O . THR A 1 192 ? 20.678 41.483 56.012 1.00 26.62 192 THR A O 1
ATOM 1284 N N . ASN A 1 193 ? 22.712 41.857 56.904 1.00 23.74 193 ASN A N 1
ATOM 1285 C CA . ASN A 1 193 ? 23.433 41.167 55.834 1.00 23.14 193 ASN A CA 1
ATOM 1286 C C . ASN A 1 193 ? 23.303 41.802 54.423 1.00 20.31 193 ASN A C 1
ATOM 1287 O O . ASN A 1 193 ? 23.539 41.139 53.406 1.00 20.53 193 ASN A O 1
ATOM 1292 N N . THR A 1 194 ? 22.990 43.087 54.372 1.00 22.32 194 THR A N 1
ATOM 1293 C CA . THR A 1 194 ? 22.960 43.786 53.070 1.00 20.12 194 THR A CA 1
ATOM 1294 C C . THR A 1 194 ? 24.382 44.083 52.597 1.00 18.93 194 THR A C 1
ATOM 1295 O O . THR A 1 194 ? 25.229 44.492 53.392 1.00 21.09 194 THR A O 1
ATOM 1299 N N . THR A 1 195 ? 24.619 43.931 51.301 1.00 14.40 195 THR A N 1
ATOM 1300 C CA . THR A 1 195 ? 25.905 44.283 50.719 1.00 16.51 195 THR A CA 1
ATOM 1301 C C . THR A 1 195 ? 25.797 45.687 50.089 1.00 16.71 195 THR A C 1
ATOM 1302 O O . THR A 1 195 ? 24.825 45.960 49.359 1.00 14.37 195 THR A O 1
ATOM 1306 N N . VAL A 1 196 ? 26.760 46.564 50.348 1.00 13.13 196 VAL A N 1
ATOM 1307 C CA . VAL A 1 196 ? 26.658 47.923 49.796 1.00 10.93 196 VAL A CA 1
ATOM 1308 C C . VAL A 1 196 ? 27.942 48.281 49.071 1.00 10.37 196 VAL A C 1
ATOM 1309 O O . VAL A 1 196 ? 29.043 48.186 49.646 1.00 13.84 196 VAL A O 1
ATOM 1313 N N . ILE A 1 197 ? 27.825 48.645 47.792 1.00 10.38 197 ILE A N 1
ATOM 1314 C CA . ILE A 1 197 ? 29.007 48.954 47.031 1.00 10.74 197 ILE A CA 1
ATOM 1315 C C . ILE A 1 197 ? 29.000 50.421 46.693 1.00 13.05 197 ILE A C 1
ATOM 1316 O O . ILE A 1 197 ? 28.049 50.912 46.087 1.00 12.63 197 ILE A O 1
ATOM 1321 N N . PHE A 1 198 ? 30.086 51.109 47.027 1.00 12.93 198 PHE A N 1
ATOM 1322 C CA . PHE A 1 198 ? 30.231 52.504 46.617 1.00 13.63 198 PHE A CA 1
ATOM 1323 C C . PHE A 1 198 ? 31.163 52.647 45.428 1.00 14.84 198 PHE A C 1
ATOM 1324 O O . PHE A 1 198 ? 32.318 52.193 45.495 1.00 15.43 198 PHE A O 1
ATOM 1332 N N . ILE A 1 199 ? 30.703 53.318 44.382 1.00 11.95 199 ILE A N 1
ATOM 1333 C CA . ILE A 1 199 ? 31.560 53.660 43.238 1.00 10.66 199 ILE A CA 1
ATOM 1334 C C . ILE A 1 199 ? 32.220 55.026 43.497 1.00 17.26 199 ILE A C 1
ATOM 1335 O O . ILE A 1 199 ? 31.524 56.005 43.795 1.00 19.66 199 ILE A O 1
ATOM 1340 N N . ASN A 1 200 ? 33.545 55.087 43.380 1.00 18.23 200 ASN A N 1
ATOM 1341 C CA . ASN A 1 200 ? 34.285 56.320 43.630 1.00 24.18 200 ASN A CA 1
ATOM 1342 C C . ASN A 1 200 ? 35.128 56.639 42.405 1.00 25.84 200 ASN A C 1
ATOM 1343 O O . ASN A 1 200 ? 35.913 55.825 41.948 1.00 22.35 200 ASN A O 1
ATOM 1348 N N . GLN A 1 201 ? 34.941 57.832 41.843 1.00 31.76 201 GLN A N 1
ATOM 1349 C CA . GLN A 1 201 ? 35.776 58.299 40.740 1.00 38.10 201 GLN A CA 1
ATOM 1350 C C . GLN A 1 201 ? 37.110 58.790 41.264 1.00 42.12 201 GLN A C 1
ATOM 1351 O O . GLN A 1 201 ? 37.181 59.324 42.366 1.00 43.92 201 GLN A O 1
ATOM 1357 N N . ILE A 1 202 ? 38.169 58.614 40.478 1.00 42.93 202 ILE A N 1
ATOM 1358 C CA . ILE A 1 202 ? 39.474 59.197 40.813 1.00 44.54 202 ILE A CA 1
ATOM 1359 C C . ILE A 1 202 ? 40.205 59.690 39.564 1.00 47.79 202 ILE A C 1
ATOM 1360 O O . ILE A 1 202 ? 39.895 59.274 38.443 1.00 48.88 202 ILE A O 1
ATOM 1365 N N . GLY A 1 219 ? 34.875 58.896 51.176 1.00 74.03 219 GLY A N 1
ATOM 1366 C CA . GLY A 1 219 ? 36.073 58.694 50.381 1.00 73.61 219 GLY A CA 1
ATOM 1367 C C . GLY A 1 219 ? 37.260 58.341 51.257 1.00 73.35 219 GLY A C 1
ATOM 1368 O O . GLY A 1 219 ? 38.137 57.569 50.857 1.00 74.32 219 GLY A O 1
ATOM 1369 N N . ASN A 1 220 ? 37.280 58.902 52.465 1.00 70.30 220 ASN A N 1
ATOM 1370 C CA . ASN A 1 220 ? 38.335 58.622 53.430 1.00 66.18 220 ASN A CA 1
ATOM 1371 C C . ASN A 1 220 ? 37.817 57.783 54.588 1.00 61.92 220 ASN A C 1
ATOM 1372 O O . ASN A 1 220 ? 38.535 56.939 55.134 1.00 60.15 220 ASN A O 1
ATOM 1374 N N . ALA A 1 221 ? 36.563 58.021 54.971 1.00 58.33 221 ALA A N 1
ATOM 1375 C CA . ALA A 1 221 ? 35.938 57.210 56.015 1.00 54.16 221 ALA A CA 1
ATOM 1376 C C . ALA A 1 221 ? 35.660 55.828 55.434 1.00 46.56 221 ALA A C 1
ATOM 1377 O O . ALA A 1 221 ? 35.656 54.811 56.136 1.00 46.47 221 ALA A O 1
ATOM 1379 N N . LEU A 1 222 ? 35.455 55.823 54.127 1.00 42.48 222 LEU A N 1
ATOM 1380 C CA . LEU A 1 222 ? 35.238 54.600 53.375 1.00 36.76 222 LEU A CA 1
ATOM 1381 C C . LEU A 1 222 ? 36.445 53.664 53.501 1.00 32.54 222 LEU A C 1
ATOM 1382 O O . LEU A 1 222 ? 36.287 52.447 53.607 1.00 31.61 222 LEU A O 1
ATOM 1387 N N . LYS A 1 223 ? 37.641 54.253 53.521 1.00 28.79 223 LYS A N 1
ATOM 1388 C CA . LYS A 1 223 ? 38.877 53.465 53.563 1.00 29.22 223 LYS A CA 1
ATOM 1389 C C . LYS A 1 223 ? 38.926 52.496 54.743 1.00 26.39 223 LYS A C 1
ATOM 1390 O O . LYS A 1 223 ? 39.433 51.385 54.593 1.00 24.31 223 LYS A O 1
ATOM 1396 N N . PHE A 1 224 ? 38.420 52.902 55.915 1.00 27.05 224 PHE A N 1
ATOM 1397 C CA . PHE A 1 224 ? 38.342 52.004 57.075 1.00 28.33 224 PHE A CA 1
ATOM 1398 C C . PHE A 1 224 ? 37.110 51.121 57.210 1.00 28.01 224 PHE A C 1
ATOM 1399 O O . PHE A 1 224 ? 37.185 49.959 57.677 1.00 28.21 224 PHE A O 1
ATOM 1407 N N . TYR A 1 225 ? 35.960 51.649 56.829 1.00 23.70 225 TYR A N 1
ATOM 1408 C CA . TYR A 1 225 ? 34.767 50.867 56.951 1.00 22.71 225 TYR A CA 1
ATOM 1409 C C . TYR A 1 225 ? 34.678 49.774 55.867 1.00 17.97 225 TYR A C 1
ATOM 1410 O O . TYR A 1 225 ? 34.059 48.718 56.092 1.00 25.91 225 TYR A O 1
ATOM 1419 N N . ALA A 1 226 ? 35.264 50.024 54.705 1.00 17.33 226 ALA A N 1
ATOM 1420 C CA . ALA A 1 226 ? 35.129 49.025 53.636 1.00 17.79 226 ALA A CA 1
ATOM 1421 C C . ALA A 1 226 ? 35.840 47.737 54.004 1.00 18.45 226 ALA A C 1
ATOM 1422 O O . ALA A 1 226 ? 36.998 47.773 54.484 1.00 21.81 226 ALA A O 1
ATOM 1424 N N . SER A 1 227 ? 35.179 46.600 53.774 1.00 15.67 227 SER A N 1
ATOM 1425 C CA . SER A 1 227 ? 35.833 45.288 53.929 1.00 15.04 227 SER A CA 1
ATOM 1426 C C . SER A 1 227 ? 36.660 44.946 52.712 1.00 16.56 227 SER A C 1
ATOM 1427 O O . SER A 1 227 ? 37.549 44.100 52.779 1.00 15.22 227 SER A O 1
ATOM 1430 N N . VAL A 1 228 ? 36.281 45.514 51.570 1.00 13.49 228 VAL A N 1
ATOM 1431 C CA . VAL A 1 228 ? 37.003 45.253 50.329 1.00 12.22 228 VAL A CA 1
ATOM 1432 C C . VAL A 1 228 ? 37.122 46.566 49.571 1.00 13.74 228 VAL A C 1
ATOM 1433 O O . VAL A 1 228 ? 36.145 47.309 49.470 1.00 12.76 228 VAL A O 1
ATOM 1437 N N . ARG A 1 229 ? 38.302 46.835 49.010 1.00 10.72 229 ARG A N 1
ATOM 1438 C CA . ARG A 1 229 ? 38.522 48.011 48.176 1.00 12.10 229 ARG A CA 1
ATOM 1439 C C . ARG A 1 229 ? 39.193 47.541 46.900 1.00 11.07 229 ARG A C 1
ATOM 1440 O O . ARG A 1 229 ? 40.184 46.820 46.973 1.00 11.00 229 ARG A O 1
ATOM 1448 N N . LEU A 1 230 ? 38.592 47.913 45.762 1.00 10.75 230 LEU A N 1
ATOM 1449 C CA . LEU A 1 230 ? 39.058 47.527 44.417 1.00 10.63 230 LEU A CA 1
ATOM 1450 C C . LEU A 1 230 ? 39.530 48.736 43.661 1.00 14.48 230 LEU A C 1
ATOM 1451 O O . LEU A 1 230 ? 38.838 49.760 43.605 1.00 12.75 230 LEU A O 1
ATOM 1456 N N . ASP A 1 231 ? 40.687 48.590 43.029 1.00 13.22 231 ASP A N 1
ATOM 1457 C CA . ASP A 1 231 ? 41.313 49.658 42.230 1.00 11.83 231 ASP A CA 1
ATOM 1458 C C . ASP A 1 231 ? 41.273 49.145 40.811 1.00 13.15 231 ASP A C 1
ATOM 1459 O O . ASP A 1 231 ? 41.904 48.135 40.518 1.00 15.55 231 ASP A O 1
ATOM 1464 N N . ILE A 1 232 ? 40.480 49.774 39.951 1.00 14.25 232 ILE A N 1
ATOM 1465 C CA . ILE A 1 232 ? 40.281 49.233 38.599 1.00 15.37 232 ILE A CA 1
ATOM 1466 C C . ILE A 1 232 ? 40.810 50.268 37.587 1.00 15.47 232 ILE A C 1
ATOM 1467 O O . ILE A 1 232 ? 40.664 51.479 37.784 1.00 16.10 232 ILE A O 1
ATOM 1472 N N . ARG A 1 233 ? 41.459 49.770 36.545 1.00 16.56 233 ARG A N 1
ATOM 1473 C CA . ARG A 1 233 ? 41.936 50.697 35.531 1.00 19.87 233 ARG A CA 1
ATOM 1474 C C . ARG A 1 233 ? 42.014 50.014 34.177 1.00 19.11 233 ARG A C 1
ATOM 1475 O O . ARG A 1 233 ? 42.114 48.791 34.090 1.00 17.92 233 ARG A O 1
ATOM 1483 N N . ARG A 1 234 ? 41.901 50.823 33.121 1.00 18.29 234 ARG A N 1
ATOM 1484 C CA . ARG A 1 234 ? 42.117 50.361 31.749 1.00 20.87 234 ARG A CA 1
ATOM 1485 C C . ARG A 1 234 ? 43.595 50.187 31.514 1.00 23.14 234 ARG A C 1
ATOM 1486 O O . ARG A 1 234 ? 44.343 51.076 31.870 1.00 26.91 234 ARG A O 1
ATOM 1492 N N . THR A 1 235 ? 44.047 49.087 30.922 1.00 23.89 235 THR A N 1
ATOM 1493 C CA . THR A 1 235 ? 45.490 48.974 30.651 1.00 28.24 235 THR A CA 1
ATOM 1494 C C . THR A 1 235 ? 45.823 48.868 29.164 1.00 33.52 235 THR A C 1
ATOM 1495 O O . THR A 1 235 ? 46.992 48.722 28.792 1.00 35.08 235 THR A O 1
ATOM 1499 N N . GLY A 1 236 ? 44.811 48.924 28.310 1.00 33.70 236 GLY A N 1
ATOM 1500 C CA . GLY A 1 236 ? 45.063 48.778 26.891 1.00 34.76 236 GLY A CA 1
ATOM 1501 C C . GLY A 1 236 ? 43.785 48.729 26.107 1.00 35.39 236 GLY A C 1
ATOM 1502 O O . GLY A 1 236 ? 42.713 48.512 26.657 1.00 33.99 236 GLY A O 1
ATOM 1503 N N . SER A 1 237 ? 43.893 48.975 24.810 1.00 35.75 237 SER A N 1
ATOM 1504 C CA . SER A 1 237 ? 42.745 48.931 23.937 1.00 36.67 237 SER A CA 1
ATOM 1505 C C . SER A 1 237 ? 42.615 47.549 23.356 1.00 35.78 237 SER A C 1
ATOM 1506 O O . SER A 1 237 ? 43.611 46.826 23.185 1.00 37.54 237 SER A O 1
ATOM 1509 N N . ILE A 1 238 ? 41.374 47.163 23.103 1.00 32.31 238 ILE A N 1
ATOM 1510 C CA . ILE A 1 238 ? 41.102 45.996 22.287 1.00 31.63 238 ILE A CA 1
ATOM 1511 C C . ILE A 1 238 ? 40.506 46.502 20.978 1.00 35.57 238 ILE A C 1
ATOM 1512 O O . ILE A 1 238 ? 39.643 47.397 20.968 1.00 34.69 238 ILE A O 1
ATOM 1517 N N . LYS A 1 239 ? 40.994 45.954 19.876 1.00 40.48 239 LYS A N 1
ATOM 1518 C CA . LYS A 1 239 ? 40.672 46.537 18.573 1.00 46.95 239 LYS A CA 1
ATOM 1519 C C . LYS A 1 239 ? 40.163 45.506 17.579 1.00 49.85 239 LYS A C 1
ATOM 1520 O O . LYS A 1 239 ? 40.552 44.342 17.618 1.00 49.64 239 LYS A O 1
ATOM 1525 N N . SER A 1 240 ? 39.234 45.953 16.736 1.00 52.53 240 SER A N 1
ATOM 1526 C CA . SER A 1 240 ? 38.840 45.252 15.523 1.00 56.01 240 SER A CA 1
ATOM 1527 C C . SER A 1 240 ? 39.143 46.224 14.391 1.00 56.07 240 SER A C 1
ATOM 1528 O O . SER A 1 240 ? 38.555 47.314 14.321 1.00 54.64 240 SER A O 1
ATOM 1531 N N . GLY A 1 241 ? 40.098 45.860 13.541 1.00 58.25 241 GLY A N 1
ATOM 1532 C CA . GLY A 1 241 ? 40.692 46.829 12.640 1.00 60.86 241 GLY A CA 1
A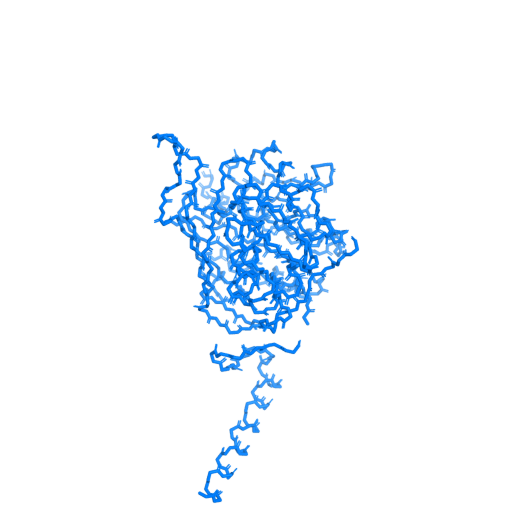TOM 1533 C C . GLY A 1 241 ? 41.315 47.937 13.472 1.00 62.90 241 GLY A C 1
ATOM 1534 O O . GLY A 1 241 ? 42.138 47.671 14.344 1.00 62.43 241 GLY A O 1
ATOM 1535 N N . ASP A 1 242 ? 40.915 49.179 13.211 1.00 65.21 242 ASP A N 1
ATOM 1536 C CA . ASP A 1 242 ? 41.353 50.318 14.018 1.00 67.14 242 ASP A CA 1
ATOM 1537 C C . ASP A 1 242 ? 40.170 50.844 14.829 1.00 65.40 242 ASP A C 1
ATOM 1538 O O . ASP A 1 242 ? 40.223 51.939 15.400 1.00 67.30 242 ASP A O 1
ATOM 1540 N N . GLU A 1 243 ? 39.097 50.052 14.846 1.00 60.13 243 GLU A N 1
ATOM 1541 C CA . GLU A 1 243 ? 37.957 50.293 15.714 1.00 54.29 243 GLU A CA 1
ATOM 1542 C C . GLU A 1 243 ? 38.213 49.650 17.076 1.00 50.01 243 GLU A C 1
ATOM 1543 O O . GLU A 1 243 ? 38.411 48.435 17.161 1.00 46.97 243 GLU A O 1
ATOM 1545 N N . VAL A 1 244 ? 38.231 50.462 18.128 1.00 49.54 244 VAL A N 1
ATOM 1546 C CA . VAL A 1 244 ? 38.388 49.929 19.478 1.00 47.61 244 VAL A CA 1
ATOM 1547 C C . VAL A 1 244 ? 37.037 49.403 19.945 1.00 42.83 244 VAL A C 1
ATOM 1548 O O . VAL A 1 244 ? 36.024 50.107 19.894 1.00 40.87 244 VAL A O 1
ATOM 1552 N N . ILE A 1 245 ? 37.020 48.151 20.383 1.00 36.21 245 ILE A N 1
ATOM 1553 C CA . ILE A 1 245 ? 35.769 47.503 20.725 1.00 31.88 245 ILE A CA 1
ATOM 1554 C C . ILE A 1 245 ? 35.771 47.152 22.210 1.00 28.37 245 ILE A C 1
ATOM 1555 O O . ILE A 1 245 ? 34.825 46.540 22.716 1.00 28.03 245 ILE A O 1
ATOM 1560 N N . GLY A 1 246 ? 36.835 47.548 22.897 1.00 26.49 246 GLY A N 1
ATOM 1561 C CA . GLY A 1 246 ? 36.958 47.168 24.299 1.00 26.28 246 GLY A CA 1
ATOM 1562 C C . GLY A 1 246 ? 38.252 47.544 24.956 1.00 27.16 246 GLY A C 1
ATOM 1563 O O . GLY A 1 246 ? 39.115 48.228 24.392 1.00 26.17 246 GLY A O 1
ATOM 1564 N N . SER A 1 247 ? 38.407 47.084 26.190 1.00 26.20 247 SER A N 1
ATOM 1565 C CA . SER A 1 247 ? 39.564 47.492 26.920 1.00 25.06 247 SER A CA 1
ATOM 1566 C C . SER A 1 247 ? 40.117 46.385 27.760 1.00 24.03 247 SER A C 1
ATOM 1567 O O . SER A 1 247 ? 39.367 45.657 28.397 1.00 22.90 247 SER A O 1
ATOM 1571 N N . GLU A 1 248 ? 41.434 46.223 27.755 1.00 21.95 248 GLU A N 1
ATOM 1572 C CA A GLU A 1 248 ? 42.077 45.366 28.731 0.57 22.94 248 GLU A CA 1
ATOM 1573 C CA B GLU A 1 248 ? 42.022 45.334 28.736 0.43 22.45 248 GLU A CA 1
ATOM 1574 C C . GLU A 1 248 ? 41.961 46.039 30.088 1.00 20.68 248 GLU A C 1
ATOM 1575 O O . GLU A 1 248 ? 42.180 47.241 30.205 1.00 20.55 248 GLU A O 1
ATOM 1586 N N . THR A 1 249 ? 41.632 45.264 31.112 1.00 18.28 249 THR A N 1
ATOM 1587 C CA . THR A 1 249 ? 41.301 45.831 32.416 1.00 15.49 249 THR A CA 1
ATOM 1588 C C . THR A 1 249 ? 42.108 45.140 33.511 1.00 17.52 249 THR A C 1
ATOM 1589 O O . THR A 1 249 ? 42.308 43.935 33.456 1.00 16.39 249 THR A O 1
ATOM 1593 N N . LYS A 1 250 ? 42.575 45.911 34.483 1.00 16.88 250 LYS A N 1
ATOM 1594 C CA . LYS A 1 250 ? 43.284 45.336 35.648 1.00 13.83 250 LYS A CA 1
ATOM 1595 C C . LYS A 1 250 ? 42.555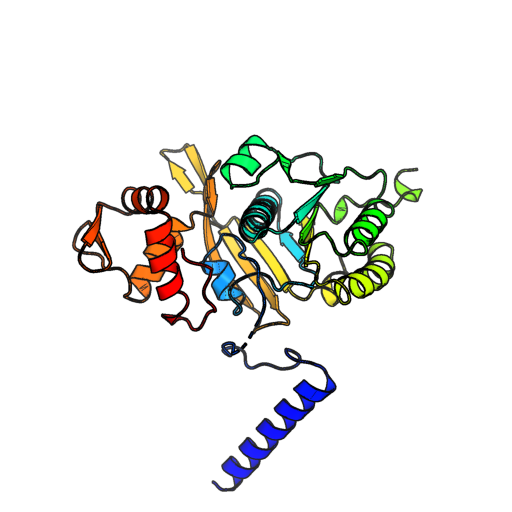 45.777 36.907 1.00 13.93 250 LYS A C 1
ATOM 1596 O O . LYS A 1 250 ? 42.261 46.974 37.084 1.00 17.42 250 LYS A O 1
ATOM 1602 N N . VAL A 1 251 ? 42.265 44.823 37.787 1.00 14.08 251 VAL A N 1
ATOM 1603 C CA . VAL A 1 251 ? 41.648 45.164 39.063 1.00 13.24 251 VAL A CA 1
ATOM 1604 C C . VAL A 1 251 ? 42.606 44.662 40.132 1.00 15.34 251 VAL A C 1
ATOM 1605 O O . VAL A 1 251 ? 43.064 43.507 40.051 1.00 15.38 251 VAL A O 1
ATOM 1609 N N . LYS A 1 252 ? 42.941 45.524 41.095 1.00 13.27 252 LYS A N 1
ATOM 1610 C CA . LYS A 1 252 ? 43.757 45.112 42.231 1.00 14.11 252 LYS A CA 1
ATOM 1611 C C . LYS A 1 252 ? 42.932 45.194 43.495 1.00 14.74 252 LYS A C 1
ATOM 1612 O O . LYS A 1 252 ? 42.237 46.197 43.713 1.00 13.20 252 LYS A O 1
ATOM 1618 N N . VAL A 1 253 ? 42.975 44.140 44.300 1.00 11.06 253 VAL A N 1
ATOM 1619 C CA . VAL A 1 253 ? 42.213 44.161 45.563 1.00 9.47 253 VAL A CA 1
ATOM 1620 C C . VAL A 1 253 ? 43.135 44.849 46.584 1.00 11.81 253 VAL A C 1
ATOM 1621 O O . VAL A 1 253 ? 44.013 44.208 47.143 1.00 16.15 253 VAL A O 1
ATOM 1625 N N . VAL A 1 254 ? 42.998 46.155 46.801 1.00 10.96 254 VAL A N 1
ATOM 1626 C CA . VAL A 1 254 ? 43.970 46.798 47.667 1.00 11.53 254 VAL A CA 1
ATOM 1627 C C . VAL A 1 254 ? 43.658 46.657 49.172 1.00 10.55 254 VAL A C 1
ATOM 1628 O O . VAL A 1 254 ? 44.543 46.876 49.985 1.00 11.91 254 VAL A O 1
ATOM 1632 N N . LYS A 1 255 ? 42.415 46.322 49.499 1.00 13.32 255 LYS A N 1
ATOM 1633 C CA . LYS A 1 255 ? 42.022 46.013 50.869 1.00 11.81 255 LYS A CA 1
ATOM 1634 C C . LYS A 1 255 ? 41.108 44.800 50.800 1.00 10.68 255 LYS A C 1
ATOM 1635 O O . LYS A 1 255 ? 40.199 44.728 49.959 1.00 11.17 255 LYS A O 1
ATOM 1641 N N . ASN A 1 256 ? 41.362 43.840 51.677 1.00 12.00 256 ASN A N 1
ATOM 1642 C CA . ASN A 1 256 ? 40.556 42.625 51.735 1.00 12.72 256 ASN A CA 1
ATOM 1643 C C . ASN A 1 256 ? 40.561 42.073 53.149 1.00 10.84 256 ASN A C 1
ATOM 1644 O O . ASN A 1 256 ? 41.608 41.558 53.629 1.00 9.89 256 ASN A O 1
ATOM 1649 N N . LYS A 1 257 ? 39.395 42.182 53.807 1.00 10.88 257 LYS A N 1
ATOM 1650 C CA . LYS A 1 257 ? 39.246 41.723 55.196 1.00 11.74 257 LYS A CA 1
ATOM 1651 C C . LYS A 1 257 ? 38.691 40.339 55.314 1.00 13.26 257 LYS A C 1
ATOM 1652 O O . LYS A 1 257 ? 38.514 39.825 56.456 1.00 15.40 257 LYS A O 1
ATOM 1658 N N . VAL A 1 258 ? 38.399 39.704 54.180 1.00 12.37 258 VAL A N 1
ATOM 1659 C CA . VAL A 1 258 ? 37.799 38.373 54.237 1.00 14.60 258 VAL A CA 1
ATOM 1660 C C . VAL A 1 258 ? 38.727 37.287 53.671 1.00 12.80 258 VAL A C 1
ATOM 1661 O O . VAL A 1 258 ? 38.448 36.088 53.806 1.00 14.63 258 VAL A O 1
ATOM 1665 N N . ALA A 1 259 ? 39.835 37.721 53.075 1.00 13.35 259 ALA A N 1
ATOM 1666 C CA . ALA A 1 259 ? 40.878 36.824 52.525 1.00 10.94 259 ALA A CA 1
ATOM 1667 C C . ALA A 1 259 ? 42.045 37.722 52.198 1.00 10.53 259 ALA A C 1
ATOM 1668 O O . ALA A 1 259 ? 41.939 38.945 52.302 1.00 10.16 259 ALA A O 1
ATOM 1670 N N . PRO A 1 260 ? 43.199 37.147 51.859 1.00 10.60 260 PRO A N 1
ATOM 1671 C CA . PRO A 1 260 ? 44.348 38.063 51.765 1.00 9.32 260 PRO A CA 1
ATOM 1672 C C . PRO A 1 260 ? 44.263 39.113 50.671 1.00 10.57 260 PRO A C 1
ATOM 1673 O O . PRO A 1 260 ? 43.743 38.854 49.583 1.00 9.83 260 PRO A O 1
ATOM 1677 N N . PRO A 1 261 ? 44.781 40.319 50.950 1.00 11.22 261 PRO A N 1
ATOM 1678 C CA . PRO A 1 261 ? 44.754 41.427 49.990 1.00 10.80 261 PRO A CA 1
ATOM 1679 C C . PRO A 1 261 ? 45.873 41.363 48.931 1.00 11.90 261 PRO A C 1
ATOM 1680 O O . PRO A 1 261 ? 46.801 40.543 49.014 1.00 11.98 261 PRO A O 1
ATOM 1684 N N . PHE A 1 262 ? 45.737 42.271 47.967 1.00 10.32 262 PHE A N 1
ATOM 1685 C CA . PHE A 1 262 ? 46.743 42.676 46.991 1.00 11.01 262 PHE A CA 1
ATOM 1686 C C . PHE A 1 262 ? 46.820 41.749 45.787 1.00 15.21 262 PHE A C 1
ATOM 1687 O O . PHE A 1 262 ? 47.720 41.909 44.938 1.00 16.84 262 PHE A O 1
ATOM 1695 N N . ARG A 1 263 ? 45.860 40.832 45.663 1.00 10.87 263 ARG A N 1
ATOM 1696 C CA . ARG A 1 263 ? 45.803 40.019 44.459 1.00 12.10 263 ARG A CA 1
ATOM 1697 C C . ARG A 1 263 ? 45.170 40.812 43.329 1.00 12.80 263 ARG A C 1
ATOM 1698 O O . ARG A 1 263 ? 44.487 41.780 43.569 1.00 12.37 263 ARG A O 1
ATOM 1706 N N . GLU A 1 264 ? 45.410 40.365 42.097 1.00 13.57 264 GLU A N 1
ATOM 1707 C CA . GLU A 1 264 ? 45.012 41.156 40.934 1.00 14.98 264 GLU A CA 1
ATOM 1708 C C . GLU A 1 264 ? 44.290 40.279 39.952 1.00 16.03 264 GLU A C 1
ATOM 1709 O O . GLU A 1 264 ? 44.503 39.043 39.911 1.00 15.40 264 GLU A O 1
ATOM 1715 N N . ALA A 1 265 ? 43.468 40.904 39.126 1.00 12.78 265 ALA A N 1
ATOM 1716 C CA . ALA A 1 265 ? 42.832 40.156 38.030 1.00 14.84 265 ALA A CA 1
ATOM 1717 C C . ALA A 1 265 ? 42.980 40.956 36.756 1.00 15.82 265 ALA A C 1
ATOM 1718 O O . ALA A 1 265 ? 42.926 42.193 36.762 1.00 15.07 265 ALA A O 1
ATOM 1720 N N . HIS A 1 266 ? 43.143 40.249 35.640 1.00 13.33 266 HIS A N 1
ATOM 1721 C CA . HIS A 1 266 ? 43.234 40.923 34.349 1.00 15.87 266 HIS A CA 1
ATOM 1722 C C . HIS A 1 266 ? 42.196 40.296 33.442 1.00 13.63 266 HIS A C 1
ATOM 1723 O O . HIS A 1 266 ? 42.122 39.098 33.382 1.00 16.19 266 HIS A O 1
ATOM 1730 N N . PHE A 1 267 ? 41.361 41.108 32.814 1.00 17.95 267 PHE A N 1
ATOM 1731 C CA . PHE A 1 267 ? 40.301 40.583 31.924 1.00 16.11 267 PHE A CA 1
ATOM 1732 C C . PHE A 1 267 ? 39.935 41.675 30.924 1.00 17.55 267 PHE A C 1
ATOM 1733 O O . PHE A 1 267 ? 40.280 42.848 31.084 1.00 19.21 267 PHE A O 1
ATOM 1741 N N . ASP A 1 268 ? 39.234 41.271 29.876 1.00 17.19 268 ASP A N 1
ATOM 1742 C CA . ASP A 1 268 ? 38.734 42.190 28.870 1.00 16.44 268 ASP A CA 1
ATOM 1743 C C . ASP A 1 268 ? 37.354 42.676 29.251 1.00 17.76 268 ASP A C 1
ATOM 1744 O O . ASP A 1 268 ? 36.530 41.875 29.713 1.00 16.88 268 ASP A O 1
ATOM 1749 N N . ILE A 1 269 ? 37.099 43.960 29.007 1.00 18.48 269 ILE A N 1
ATOM 1750 C CA . ILE A 1 269 ? 35.748 44.473 28.985 1.00 17.67 269 ILE A CA 1
ATOM 1751 C C . ILE A 1 269 ? 35.408 44.900 27.548 1.00 19.83 269 ILE A C 1
ATOM 1752 O O . ILE A 1 269 ? 36.078 45.748 26.959 1.00 21.76 269 ILE A O 1
ATOM 1757 N N . LEU A 1 270 ? 34.366 44.297 27.001 1.00 20.40 270 LEU A N 1
ATOM 1758 C CA . LEU A 1 270 ? 33.976 44.601 25.623 1.00 23.37 270 LEU A CA 1
ATOM 1759 C C . LEU A 1 270 ? 32.782 45.525 25.654 1.00 23.48 270 LEU A C 1
ATOM 1760 O O . LEU A 1 270 ? 31.838 45.286 26.393 1.00 22.67 270 LEU A O 1
ATOM 1765 N N . TYR A 1 271 ? 32.814 46.559 24.821 1.00 22.17 271 TYR A N 1
ATOM 1766 C CA . TYR A 1 271 ? 31.662 47.428 24.643 1.00 23.76 271 TYR A CA 1
ATOM 1767 C C . TYR A 1 271 ? 30.402 46.624 24.415 1.00 22.93 271 TYR A C 1
ATOM 1768 O O . TYR A 1 271 ? 30.362 45.730 23.558 1.00 22.97 271 TYR A O 1
ATOM 1777 N N . GLY A 1 272 ? 29.366 46.902 25.208 1.00 20.31 272 GLY A N 1
ATOM 1778 C CA . GLY A 1 272 ? 28.133 46.188 25.052 1.00 20.34 272 GLY A CA 1
ATOM 1779 C C . GLY A 1 272 ? 28.042 44.810 25.667 1.00 22.62 272 GLY A C 1
ATOM 1780 O O . GLY A 1 272 ? 26.961 44.230 25.659 1.00 23.41 272 GLY A O 1
ATOM 1781 N N . GLU A 1 273 ? 29.137 44.283 26.228 1.00 19.64 273 GLU A N 1
ATOM 1782 C CA . GLU A 1 273 ? 29.125 42.901 26.715 1.00 20.95 273 GLU A CA 1
ATOM 1783 C C . GLU A 1 273 ? 29.687 42.732 28.139 1.00 17.83 273 GLU A C 1
ATOM 1784 O O . GLU A 1 273 ? 29.508 41.682 28.747 1.00 20.32 273 GLU A O 1
ATOM 1794 N N . GLY A 1 274 ? 30.405 43.734 28.631 1.00 14.82 274 GLY A N 1
ATOM 1795 C CA . GLY A 1 274 ? 30.963 43.666 29.966 1.00 12.58 274 GLY A CA 1
ATOM 1796 C C . GLY A 1 274 ? 32.199 42.775 29.978 1.00 14.46 274 GLY A C 1
ATOM 1797 O O . GLY A 1 274 ? 32.842 42.572 28.952 1.00 13.91 274 GLY A O 1
ATOM 1798 N N . THR A 1 275 ? 32.519 42.247 31.146 1.00 12.14 275 THR A N 1
ATOM 1799 C CA . THR A 1 275 ? 33.641 41.297 31.289 1.00 10.61 275 THR A CA 1
ATOM 1800 C C . THR A 1 275 ? 33.509 40.112 30.365 1.00 11.17 275 THR A C 1
ATOM 1801 O O . THR A 1 275 ? 32.451 39.461 30.323 1.00 14.13 275 THR A O 1
ATOM 1805 N N . SER A 1 276 ? 34.602 39.768 29.688 1.00 14.69 276 SER A N 1
ATOM 1806 C CA . SER A 1 276 ? 34.593 38.550 28.869 1.00 16.03 276 SER A CA 1
ATOM 1807 C C . SER A 1 276 ? 34.805 37.334 29.758 1.00 15.26 276 SER A C 1
ATOM 1808 O O . SER A 1 276 ? 35.919 36.798 29.789 1.00 15.52 276 SER A O 1
ATOM 1811 N N . ARG A 1 277 ? 33.763 36.878 30.455 1.00 15.93 277 ARG A N 1
ATOM 1812 C CA . ARG A 1 277 ? 33.949 35.859 31.482 1.00 12.00 277 ARG A CA 1
ATOM 1813 C C . ARG A 1 277 ? 34.202 34.511 30.816 1.00 13.30 277 ARG A C 1
ATOM 1814 O O . ARG A 1 277 ? 34.938 33.697 31.342 1.00 15.72 277 ARG A O 1
ATOM 1828 N N . GLU A 1 278 ? 33.572 34.265 29.669 1.00 14.58 278 GLU A N 1
ATOM 1829 C CA . GLU A 1 278 ? 33.840 33.026 28.951 1.00 12.85 278 GLU A CA 1
ATOM 1830 C C . GLU A 1 278 ? 35.300 32.949 28.522 1.00 11.28 278 GLU A C 1
ATOM 1831 O O . GLU A 1 278 ? 35.919 31.847 28.504 1.00 12.84 278 GLU A O 1
ATOM 1837 N N . GLY A 1 279 ? 35.862 34.087 28.132 1.00 11.87 279 GLY A N 1
ATOM 1838 C CA . GLY A 1 279 ? 37.286 34.144 27.846 1.00 14.34 279 GLY A CA 1
ATOM 1839 C C . GLY A 1 279 ? 38.140 33.801 29.062 1.00 14.98 279 GLY A C 1
ATOM 1840 O O . GLY A 1 279 ? 39.143 33.105 28.960 1.00 10.70 279 GLY A O 1
ATOM 1841 N N . GLU A 1 280 ? 37.763 34.313 30.228 1.00 14.64 280 GLU A N 1
ATOM 1842 C CA . GLU A 1 280 ? 38.473 33.952 31.464 1.00 12.76 280 GLU A CA 1
ATOM 1843 C C . GLU A 1 280 ? 38.391 32.452 31.732 1.00 12.02 280 GLU A C 1
ATOM 1844 O O . GLU A 1 280 ? 39.340 31.827 32.185 1.00 13.17 280 GLU A O 1
ATOM 1850 N N . ILE A 1 281 ? 37.219 31.889 31.510 1.00 9.38 281 ILE A N 1
ATOM 1851 C CA . ILE A 1 281 ? 37.067 30.453 31.772 1.00 9.80 281 ILE A CA 1
ATOM 1852 C C . ILE A 1 281 ? 37.998 29.632 30.865 1.00 12.48 281 ILE A C 1
ATOM 1853 O O . ILE A 1 281 ? 38.647 28.660 31.303 1.00 12.39 281 ILE A O 1
ATOM 1858 N N . LEU A 1 282 ? 38.044 29.992 29.589 1.00 12.65 282 LEU A N 1
ATOM 1859 C CA . LEU A 1 282 ? 38.941 29.264 28.668 1.00 11.34 282 LEU A CA 1
ATOM 1860 C C . LEU A 1 282 ? 40.403 29.497 29.045 1.00 13.35 282 LEU A C 1
ATOM 1861 O O . LEU A 1 282 ? 41.216 28.587 29.029 1.00 12.43 282 LEU A O 1
ATOM 1866 N N . ASP A 1 283 ? 40.757 30.737 29.366 1.00 13.22 283 ASP A N 1
ATOM 1867 C CA . ASP A 1 283 ? 42.154 31.019 29.654 1.00 11.14 283 ASP A CA 1
ATOM 1868 C C . ASP A 1 283 ? 42.633 30.312 30.936 1.00 10.97 283 ASP A C 1
ATOM 1869 O O . ASP A 1 283 ? 43.672 29.642 30.949 1.00 12.89 283 ASP A O 1
ATOM 1874 N N . LEU A 1 284 ? 41.911 30.525 32.019 1.00 10.75 284 LEU A N 1
ATOM 1875 C CA . LEU A 1 284 ? 42.256 29.949 33.322 1.00 10.12 284 LEU A CA 1
ATOM 1876 C C . LEU A 1 284 ? 42.035 28.450 33.286 1.00 12.27 284 LEU A C 1
ATOM 1877 O O . LEU A 1 284 ? 42.832 27.663 33.873 1.00 12.22 284 LEU A O 1
ATOM 1882 N N . GLY A 1 285 ? 40.956 28.040 32.599 1.00 11.91 285 GLY A N 1
ATOM 1883 C CA . GLY A 1 285 ? 40.701 26.609 32.434 1.00 11.89 285 GLY A CA 1
ATOM 1884 C C . GLY A 1 285 ? 41.833 25.902 31.712 1.00 12.82 285 GLY A C 1
ATOM 1885 O O . GLY A 1 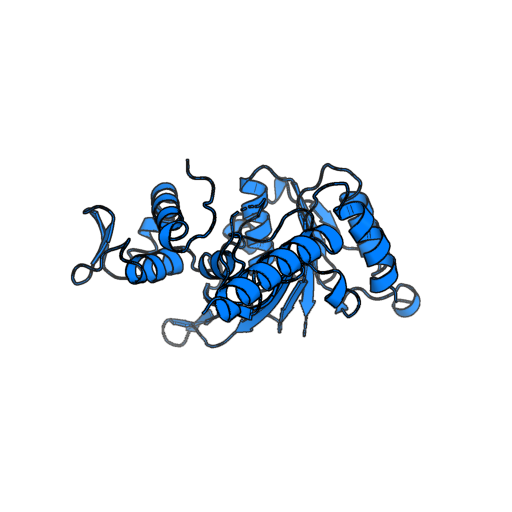285 ? 42.207 24.766 32.084 1.00 12.49 285 GLY A O 1
ATOM 1886 N N . SER A 1 286 ? 42.402 26.528 30.678 1.00 11.37 286 SER A N 1
ATOM 1887 C CA . SER A 1 286 ? 43.467 25.847 29.964 1.00 11.39 286 SER A CA 1
ATOM 1888 C C . SER A 1 286 ? 44.718 25.923 30.806 1.00 13.94 286 SER A C 1
ATOM 1889 O O . SER A 1 286 ? 45.480 24.959 30.863 1.00 12.57 286 SER A O 1
ATOM 1893 N N . GLU A 1 287 ? 44.924 27.065 31.456 1.00 13.33 287 GLU A N 1
ATOM 1894 C CA . GLU A 1 287 ? 46.124 27.255 32.286 1.00 14.94 287 GLU A CA 1
ATOM 1895 C C . GLU A 1 287 ? 46.221 26.207 33.381 1.00 14.92 287 GLU A C 1
ATOM 1896 O O . GLU A 1 287 ? 47.320 25.646 33.638 1.00 15.11 287 GLU A O 1
ATOM 1902 N N . HIS A 1 288 ? 45.071 25.871 33.982 1.00 13.77 288 HIS A N 1
ATOM 1903 C CA . HIS A 1 288 ? 45.042 24.919 35.093 1.00 13.18 288 HIS A CA 1
ATOM 1904 C C . HIS A 1 288 ? 44.605 23.505 34.691 1.00 14.84 288 HIS A C 1
ATOM 1905 O O . HIS A 1 288 ? 44.278 22.675 35.554 1.00 14.06 288 HIS A O 1
ATOM 1912 N N . LYS A 1 289 ? 44.624 23.249 33.360 1.00 11.15 289 LYS A N 1
ATOM 1913 C CA . LYS A 1 289 ? 44.612 21.919 32.766 1.00 10.55 289 LYS A CA 1
ATOM 1914 C C . LYS A 1 289 ? 43.214 21.296 32.787 1.00 11.61 289 LYS A C 1
ATOM 1915 O O . LYS A 1 289 ? 43.058 20.122 32.427 1.00 13.84 289 LYS A O 1
ATOM 1921 N N . VAL A 1 290 ? 42.229 22.100 33.171 1.00 12.76 290 VAL A N 1
ATOM 1922 C CA . VAL A 1 290 ? 40.837 21.648 33.089 1.00 12.04 290 VAL A CA 1
ATOM 1923 C C . VAL A 1 290 ? 40.316 21.564 31.645 1.00 12.92 290 VAL A C 1
ATOM 1924 O O . VAL A 1 290 ? 39.508 20.692 31.281 1.00 13.94 290 VAL A O 1
ATOM 1928 N N . VAL A 1 291 ? 40.756 22.527 30.855 1.00 11.51 291 VAL A N 1
ATOM 1929 C CA . VAL A 1 291 ? 40.373 22.662 29.441 1.00 11.91 291 VAL A CA 1
ATOM 1930 C C . VAL A 1 291 ? 41.606 22.341 28.610 1.00 13.24 291 VAL A C 1
ATOM 1931 O O . VAL A 1 291 ? 42.711 22.695 29.003 1.00 12.47 291 VAL A O 1
ATOM 1935 N N . GLU A 1 292 ? 41.401 21.613 27.512 1.00 11.70 292 GLU A N 1
ATOM 1936 C CA . GLU A 1 292 ? 42.465 21.200 26.629 1.00 12.16 292 GLU A CA 1
ATOM 1937 C C . GLU A 1 292 ? 42.537 22.129 25.414 1.00 12.41 292 GLU A C 1
ATOM 1938 O O . GLU A 1 292 ? 41.530 22.599 24.953 1.00 13.69 292 GLU A O 1
ATOM 1948 N N . LYS A 1 293 ? 43.733 22.399 24.929 1.00 12.69 293 LYS A N 1
ATOM 1949 C CA . LYS A 1 293 ? 43.884 23.044 23.607 1.00 13.46 293 LYS A CA 1
ATOM 1950 C C . LYS A 1 293 ? 44.429 21.974 22.703 1.00 16.40 293 LYS A C 1
ATOM 1951 O O . LYS A 1 293 ? 45.554 21.531 22.871 1.00 14.26 293 LYS A O 1
ATOM 1957 N N . SER A 1 294 ? 43.607 21.525 21.782 1.00 16.29 294 SER A N 1
ATOM 1958 C CA A SER A 1 294 ? 43.890 20.416 20.885 0.43 19.38 294 SER A CA 1
ATOM 1959 C CA B SER A 1 294 ? 44.016 20.460 20.865 0.57 19.16 294 SER A CA 1
ATOM 1960 C C . SER A 1 294 ? 44.062 21.001 19.479 1.00 20.52 294 SER A C 1
ATOM 1961 O O . SER A 1 294 ? 43.068 21.290 18.825 1.00 19.54 294 SER A O 1
ATOM 1966 N N . GLY A 1 295 ? 45.299 21.201 19.043 1.00 21.23 295 GLY A N 1
ATOM 1967 C CA . GLY A 1 295 ? 45.568 21.956 17.862 1.00 22.55 295 GLY A CA 1
ATOM 1968 C C . GLY A 1 295 ? 44.852 23.293 17.950 1.00 19.80 295 GLY A C 1
ATOM 1969 O O . GLY A 1 295 ? 45.032 24.121 18.863 1.00 19.22 295 GLY A O 1
ATOM 1970 N N . ALA A 1 296 ? 43.960 23.494 16.997 1.00 18.83 296 ALA A N 1
ATOM 1971 C CA . ALA A 1 296 ? 43.314 24.777 16.938 1.00 15.43 296 ALA A CA 1
ATOM 1972 C C . ALA A 1 296 ? 42.084 24.838 17.857 1.00 19.21 296 ALA A C 1
ATOM 1973 O O . ALA A 1 296 ? 41.494 25.888 18.050 1.00 20.46 296 ALA A O 1
ATOM 1975 N N . TRP A 1 297 ? 41.721 23.706 18.452 1.00 15.38 297 TRP A N 1
ATOM 1976 C CA . TRP A 1 297 ? 40.453 23.631 19.183 1.00 14.21 297 TRP A CA 1
ATOM 1977 C C . TRP A 1 297 ? 40.599 23.728 20.693 1.00 13.62 297 TRP A C 1
ATOM 1978 O O . TRP A 1 297 ? 41.587 23.267 21.236 1.00 15.29 297 TRP A O 1
ATOM 1989 N N . TYR A 1 298 ? 39.614 24.326 21.358 1.00 13.17 298 TYR A N 1
ATOM 1990 C CA . TYR A 1 298 ? 39.489 24.162 22.802 1.00 12.66 298 TYR A CA 1
ATOM 1991 C C . TYR A 1 298 ? 38.529 23.009 23.041 1.00 16.37 298 TYR A C 1
ATOM 1992 O O . TYR A 1 298 ? 37.544 22.873 22.312 1.00 15.27 298 TYR A O 1
ATOM 2001 N N . SER A 1 299 ? 38.830 22.173 24.020 1.00 13.97 299 SER A N 1
ATOM 2002 C CA . SER A 1 299 ? 38.032 20.983 24.266 1.00 15.62 299 SER A CA 1
ATOM 2003 C C . SER A 1 299 ? 37.879 20.773 25.784 1.00 16.48 299 SER A C 1
ATOM 2004 O O . SER A 1 299 ? 38.721 21.208 26.570 1.00 16.25 299 SER A O 1
ATOM 2009 N N . TYR A 1 300 ? 36.760 20.183 26.224 1.00 14.24 300 TYR A N 1
ATOM 2010 C CA . TYR A 1 300 ? 36.589 19.911 27.652 1.00 13.49 300 TYR A CA 1
ATOM 2011 C C . TYR A 1 300 ? 35.912 18.558 27.782 1.00 15.59 300 TYR A C 1
ATOM 2012 O O . TYR A 1 300 ? 34.979 18.287 27.037 1.00 17.34 300 TYR A O 1
ATOM 2021 N N . ASN A 1 301 ? 36.397 17.723 28.704 1.00 15.54 301 ASN A N 1
ATOM 2022 C CA . ASN A 1 301 ? 35.823 16.370 28.832 1.00 22.60 301 ASN A CA 1
ATOM 2023 C C . ASN A 1 301 ? 35.825 15.577 27.532 1.00 23.74 301 ASN A C 1
ATOM 2024 O O . ASN A 1 301 ? 34.923 14.771 27.300 1.00 24.96 301 ASN A O 1
ATOM 2029 N N . GLY A 1 302 ? 36.818 15.790 26.669 1.00 20.51 302 GLY A N 1
ATOM 2030 C CA . GLY A 1 302 ? 36.888 15.036 25.431 1.00 20.07 302 GLY A CA 1
ATOM 2031 C C . GLY A 1 302 ? 35.998 15.535 24.315 1.00 22.39 302 GLY A C 1
ATOM 2032 O O . GLY A 1 302 ? 35.937 14.932 23.238 1.00 25.87 302 GLY A O 1
ATOM 2033 N N . GLU A 1 303 ? 35.293 16.629 24.553 1.00 20.60 303 GLU A N 1
ATOM 2034 C CA . GLU A 1 303 ? 34.437 17.199 23.531 1.00 21.9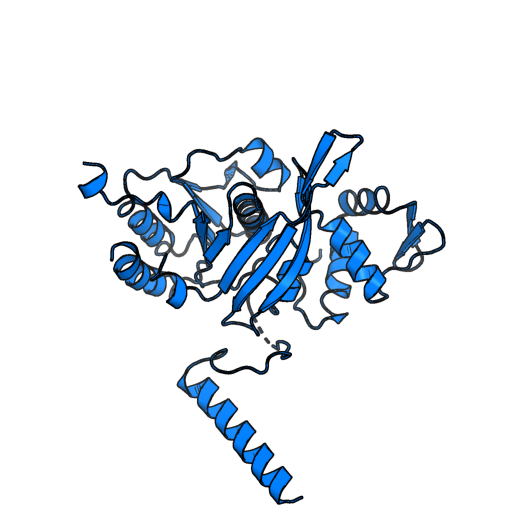6 303 GLU A CA 1
ATOM 2035 C C . GLU A 1 303 ? 34.848 18.630 23.123 1.00 20.47 303 GLU A C 1
ATOM 2036 O O . GLU A 1 303 ? 35.132 19.476 23.978 1.00 16.06 303 GLU A O 1
ATOM 2042 N N . ARG A 1 304 ? 34.877 18.874 21.821 1.00 19.75 304 ARG A N 1
ATOM 2043 C CA . ARG A 1 304 ? 35.208 20.199 21.306 1.00 19.15 304 ARG A CA 1
ATOM 2044 C C . ARG A 1 304 ? 34.244 21.277 21.749 1.00 20.30 304 ARG A C 1
ATOM 2045 O O . ARG A 1 304 ? 33.023 21.083 21.803 1.00 22.79 304 ARG A O 1
ATOM 2053 N N . ILE A 1 305 ? 34.808 22.429 22.090 1.00 13.37 305 ILE A N 1
ATOM 2054 C CA . ILE A 1 305 ? 34.057 23.608 22.477 1.00 14.02 305 ILE A CA 1
ATOM 2055 C C . ILE A 1 305 ? 34.042 24.578 21.291 1.00 16.54 305 ILE A C 1
ATOM 2056 O O . ILE A 1 305 ? 33.020 25.104 20.922 1.00 21.80 305 ILE A O 1
ATOM 2061 N N . GLY A 1 306 ? 35.189 24.781 20.650 1.00 17.63 306 GLY A N 1
ATOM 2062 C CA . GLY A 1 306 ? 35.233 25.603 19.456 1.00 14.97 306 GLY A CA 1
ATOM 2063 C C . GLY A 1 306 ? 36.625 25.733 18.898 1.00 16.42 306 GLY A C 1
ATOM 2064 O O . GLY A 1 306 ? 37.621 25.498 19.623 1.00 15.75 306 GLY A O 1
ATOM 2065 N N . GLN A 1 307 ? 36.689 26.103 17.619 1.00 14.02 307 GLN A N 1
ATOM 2066 C CA . GLN A 1 307 ? 37.965 26.321 16.937 1.00 14.43 307 GLN A CA 1
ATOM 2067 C C . GLN A 1 307 ? 38.375 27.773 17.099 1.00 17.62 307 GLN A C 1
ATOM 2068 O O . GLN A 1 307 ? 37.759 28.682 16.521 1.00 17.42 307 GLN A O 1
ATOM 2074 N N . GLY A 1 308 ? 39.401 27.983 17.905 1.00 15.73 308 GLY A N 1
ATOM 2075 C CA . GLY A 1 308 ? 39.848 29.317 18.225 1.00 16.17 308 GLY A CA 1
ATOM 2076 C C . GLY A 1 308 ? 39.061 29.914 19.364 1.00 16.09 308 GLY A C 1
ATOM 2077 O O . GLY A 1 308 ? 37.947 29.471 19.672 1.00 13.27 308 GLY A O 1
ATOM 2078 N N . LYS A 1 309 ? 39.657 30.919 20.009 1.00 16.27 309 LYS A N 1
ATOM 2079 C CA . LYS A 1 309 ? 39.075 31.499 21.215 1.00 15.34 309 LYS A CA 1
ATOM 2080 C C . LYS A 1 309 ? 37.715 32.126 20.976 1.00 13.93 309 LYS A C 1
ATOM 2081 O O . LYS A 1 309 ? 36.833 31.955 21.789 1.00 14.83 309 LYS A O 1
ATOM 2087 N N . ASP A 1 310 ? 37.505 32.824 19.857 1.00 15.92 310 ASP A N 1
ATOM 2088 C CA . ASP A 1 310 ? 36.208 33.475 19.672 1.00 17.53 310 ASP A CA 1
ATOM 2089 C C . ASP A 1 310 ? 35.105 32.459 19.550 1.00 15.85 310 ASP A C 1
ATOM 2090 O O . ASP A 1 310 ? 34.041 32.612 20.151 1.00 16.92 310 ASP A O 1
ATOM 2095 N N . ASN A 1 311 ? 35.337 31.419 18.738 1.00 14.63 311 ASN A N 1
ATOM 2096 C CA . ASN A 1 311 ? 34.293 30.406 18.597 1.00 14.14 311 ASN A CA 1
ATOM 2097 C C . ASN A 1 311 ? 34.024 29.692 19.907 1.00 15.82 311 ASN A C 1
ATOM 2098 O O . ASN A 1 311 ? 32.867 29.407 20.233 1.00 15.09 311 ASN A O 1
ATOM 2103 N N . ALA A 1 312 ? 35.085 29.403 20.672 1.00 14.80 312 ALA A N 1
ATOM 2104 C CA . ALA A 1 312 ? 34.891 28.685 21.938 1.00 14.55 312 ALA A CA 1
ATOM 2105 C C . ALA A 1 312 ? 34.153 29.574 22.938 1.00 14.80 312 ALA A C 1
ATOM 2106 O O . ALA A 1 312 ? 33.302 29.094 23.663 1.00 13.61 312 ALA A O 1
ATOM 2108 N N . ARG A 1 313 ? 34.468 30.863 22.975 1.00 14.86 313 ARG A N 1
ATOM 2109 C CA A ARG A 1 313 ? 33.758 31.783 23.866 0.40 16.25 313 ARG A CA 1
ATOM 2110 C CA B ARG A 1 313 ? 33.751 31.775 23.872 0.60 16.27 313 ARG A CA 1
ATOM 2111 C C . ARG A 1 313 ? 32.273 31.801 23.515 1.00 15.91 313 ARG A C 1
ATOM 2112 O O . ARG A 1 313 ? 31.412 31.721 24.395 1.00 16.58 313 ARG A O 1
ATOM 2127 N N . ASN A 1 314 ? 31.975 31.887 22.218 1.00 16.48 314 ASN A N 1
ATOM 2128 C CA . ASN A 1 314 ? 30.569 31.966 21.821 1.00 18.49 314 ASN A CA 1
ATOM 2129 C C . ASN A 1 314 ? 29.823 30.705 22.179 1.00 17.94 314 ASN A C 1
ATOM 2130 O O . ASN A 1 314 ? 28.648 30.748 22.572 1.00 17.09 314 ASN A O 1
ATOM 2135 N N . TYR A 1 315 ? 30.495 29.558 22.035 1.00 17.29 315 TYR A N 1
ATOM 2136 C CA . TYR A 1 315 ? 29.845 28.305 22.418 1.00 18.12 315 TYR A CA 1
ATOM 2137 C C . TYR A 1 315 ? 29.520 28.298 23.908 1.00 17.27 315 TYR A C 1
ATOM 2138 O O . TYR A 1 315 ? 28.437 27.873 24.329 1.00 18.32 315 TYR A O 1
ATOM 2147 N N . LEU A 1 316 ? 30.467 28.732 24.727 1.00 14.12 316 LEU A N 1
ATOM 2148 C CA . LEU A 1 316 ? 30.176 28.796 26.175 1.00 14.94 316 LEU A CA 1
ATOM 2149 C C . LEU A 1 316 ? 29.071 29.791 26.472 1.00 16.67 316 LEU A C 1
ATOM 2150 O O . LEU A 1 316 ? 28.307 29.588 27.401 1.00 16.65 316 LEU A O 1
ATOM 2155 N N . LYS A 1 317 ? 28.990 30.882 25.703 1.00 16.01 317 LYS A N 1
ATOM 2156 C CA . LYS A 1 317 ? 27.886 31.831 25.913 1.00 18.62 317 LYS A CA 1
ATOM 2157 C C . LYS A 1 317 ? 26.563 31.156 25.617 1.00 21.45 317 LYS A C 1
ATOM 2158 O O . LYS A 1 317 ? 25.558 31.432 26.282 1.00 21.43 317 LYS A O 1
ATOM 2164 N N . GLU A 1 318 ? 26.562 30.262 24.634 1.00 20.58 318 GLU A N 1
ATOM 2165 C CA . GLU A 1 318 ? 25.328 29.566 24.222 1.00 24.98 318 GLU A CA 1
ATOM 2166 C C . GLU A 1 318 ? 25.013 28.366 25.091 1.00 24.15 318 GLU A C 1
ATOM 2167 O O . GLU A 1 318 ? 23.924 27.784 25.005 1.00 22.77 318 GLU A O 1
ATOM 2173 N N . HIS A 1 319 ? 25.972 27.971 25.927 1.00 20.23 319 HIS A N 1
ATOM 2174 C CA . HIS A 1 319 ? 25.831 26.776 26.750 1.00 20.11 319 HIS A CA 1
ATOM 2175 C C . HIS A 1 319 ? 26.240 27.105 28.199 1.00 19.51 319 HIS A C 1
ATOM 2176 O O . HIS A 1 319 ? 27.236 26.598 28.701 1.00 18.75 319 HIS A O 1
ATOM 2183 N N . PRO A 1 320 ? 25.470 27.970 28.850 1.00 20.30 320 PRO A N 1
ATOM 2184 C CA . PRO A 1 320 ? 25.871 28.534 30.148 1.00 18.25 320 PRO A CA 1
ATOM 2185 C C . PRO A 1 320 ? 26.011 27.489 31.227 1.00 19.34 320 PRO A C 1
ATOM 2186 O O . PRO A 1 320 ? 26.783 27.702 32.180 1.00 20.29 320 PRO A O 1
ATOM 2190 N N . GLU A 1 321 ? 25.308 26.363 31.112 1.00 20.18 321 GLU A N 1
ATOM 2191 C CA . GLU A 1 321 ? 25.450 25.336 32.150 1.00 24.33 321 GLU A CA 1
ATOM 2192 C C . GLU A 1 321 ? 26.808 24.621 32.082 1.00 19.90 321 GLU A C 1
ATOM 2193 O O . GLU A 1 321 ? 27.428 24.336 33.121 1.00 17.48 321 GLU A O 1
ATOM 2199 N N . LEU A 1 322 ? 27.253 24.346 30.865 1.00 18.78 322 LEU A N 1
ATOM 2200 C CA . LEU A 1 322 ? 28.634 23.916 30.627 1.00 17.88 322 LEU A CA 1
ATOM 2201 C C . LEU A 1 322 ? 29.644 24.949 31.085 1.00 15.16 322 LEU A C 1
ATOM 2202 O O . LEU A 1 322 ? 30.604 24.587 31.760 1.00 14.53 322 LEU A O 1
ATOM 2207 N N . ALA A 1 323 ? 29.446 26.219 30.723 1.00 14.21 323 ALA A N 1
ATOM 2208 C CA . ALA A 1 323 ? 30.365 27.296 31.169 1.00 14.27 323 ALA A CA 1
ATOM 2209 C C . ALA A 1 323 ? 30.514 27.280 32.699 1.00 15.65 323 ALA A C 1
ATOM 2210 O O . ALA A 1 323 ? 31.623 27.344 33.260 1.00 13.62 323 ALA A O 1
ATOM 2212 N N . ARG A 1 324 ? 29.382 27.181 33.392 1.00 14.82 324 ARG A N 1
ATOM 2213 C CA . ARG A 1 324 ? 29.409 27.154 34.849 1.00 14.73 324 ARG A CA 1
ATOM 2214 C C . ARG A 1 324 ? 30.106 25.904 35.378 1.00 14.10 324 ARG A C 1
ATOM 2215 O O . ARG A 1 324 ? 30.848 25.969 36.349 1.00 14.36 324 ARG A O 1
ATOM 2223 N N . GLU A 1 325 ? 29.889 24.754 34.735 1.00 13.27 325 GLU A N 1
ATOM 2224 C CA . GLU A 1 325 ? 30.538 23.535 35.161 1.00 13.60 325 GLU A CA 1
ATOM 2225 C C . GLU A 1 325 ? 32.076 23.684 35.090 1.00 15.65 325 GLU A C 1
ATOM 2226 O O . GLU A 1 325 ? 32.820 23.297 36.016 1.00 12.17 325 GLU A O 1
ATOM 2232 N N . ILE A 1 326 ? 32.547 24.209 33.966 1.00 15.27 326 ILE A N 1
ATOM 2233 C CA . ILE A 1 326 ? 33.997 24.387 33.788 1.00 12.39 326 ILE A CA 1
ATOM 2234 C C . ILE A 1 326 ? 34.517 25.440 34.764 1.00 10.94 326 ILE A C 1
ATOM 2235 O O . ILE A 1 326 ? 35.559 25.245 35.414 1.00 11.84 326 ILE A O 1
ATOM 2240 N N . GLU A 1 327 ? 33.781 26.521 34.892 1.00 11.35 327 GLU A N 1
ATOM 2241 C CA . GLU A 1 327 ? 34.180 27.585 35.843 1.00 10.14 327 GLU A CA 1
ATOM 2242 C C . GLU A 1 327 ? 34.348 27.023 37.242 1.00 11.54 327 GLU A C 1
ATOM 2243 O O . GLU A 1 327 ? 35.299 27.334 37.965 1.00 10.67 327 GLU A O 1
ATOM 2249 N N . ASN A 1 328 ? 33.402 26.208 37.655 1.00 11.64 328 ASN A N 1
ATOM 2250 C CA . ASN A 1 328 ? 33.468 25.685 39.021 1.00 12.29 328 ASN A CA 1
ATOM 2251 C C . ASN A 1 328 ? 34.629 24.723 39.191 1.00 11.17 328 ASN A C 1
ATOM 2252 O O . ASN A 1 328 ? 35.221 24.654 40.268 1.00 9.74 328 ASN A O 1
ATOM 2257 N N . LYS A 1 329 ? 34.996 23.974 38.144 1.00 11.94 329 LYS A N 1
ATOM 2258 C CA . LYS A 1 329 ? 36.156 23.129 38.284 1.00 12.66 329 LYS A CA 1
ATOM 2259 C C . LYS A 1 329 ? 37.412 23.952 38.476 1.00 12.40 329 LYS A C 1
ATOM 2260 O O . LYS A 1 329 ? 38.337 23.530 39.204 1.00 11.14 329 LYS A O 1
ATOM 2266 N N . VAL A 1 330 ? 37.484 25.079 37.762 1.00 9.99 330 VAL A N 1
ATOM 2267 C CA . VAL A 1 330 ? 38.639 25.975 37.879 1.00 8.69 330 VAL A CA 1
ATOM 2268 C C . VAL A 1 330 ? 38.682 26.557 39.308 1.00 9.97 330 VAL A C 1
ATOM 2269 O O . VAL A 1 330 ? 39.752 26.617 39.949 1.00 10.62 330 VAL A O 1
ATOM 2273 N N . ARG A 1 331 ? 37.527 27.001 39.797 1.00 9.88 331 ARG A N 1
ATOM 2274 C CA A ARG A 1 331 ? 37.462 27.516 41.183 0.68 10.84 331 ARG A CA 1
ATOM 2275 C CA B ARG A 1 331 ? 37.491 27.533 41.160 0.32 11.09 331 ARG A CA 1
ATOM 2276 C C . ARG A 1 331 ? 37.963 26.480 42.164 1.00 13.06 331 ARG A C 1
ATOM 2277 O O . ARG A 1 331 ? 38.824 26.768 43.024 1.00 13.47 331 ARG A O 1
ATOM 2292 N N . VAL A 1 332 ? 37.454 25.256 42.032 1.00 10.84 332 VAL A N 1
ATOM 2293 C CA . VAL A 1 332 ? 37.894 24.193 42.960 1.00 10.74 332 VAL A CA 1
ATOM 2294 C C . VAL A 1 332 ? 39.419 23.978 42.867 1.00 10.34 332 VAL A C 1
ATOM 2295 O O . VAL A 1 332 ? 40.096 23.806 43.900 1.00 11.57 332 VAL A O 1
ATOM 2299 N N . ALA A 1 333 ? 39.980 23.983 41.651 1.00 9.46 333 ALA A N 1
ATOM 2300 C CA . ALA A 1 333 ? 41.430 23.747 41.505 1.00 10.99 333 ALA A CA 1
ATOM 2301 C C . ALA A 1 333 ? 42.248 24.810 42.229 1.00 14.31 333 ALA A C 1
ATOM 2302 O O . ALA A 1 333 ? 43.361 24.571 42.694 1.00 14.89 333 ALA A O 1
ATOM 2304 N N . LEU A 1 334 ? 41.687 26.005 42.290 1.00 12.75 334 LEU A N 1
ATOM 2305 C CA . LEU A 1 334 ? 42.398 27.134 42.901 1.00 13.78 334 LEU A CA 1
ATOM 2306 C C . LEU A 1 334 ? 42.038 27.335 44.354 1.00 14.94 334 LEU A C 1
ATOM 2307 O O . LEU A 1 334 ? 42.535 28.260 45.013 1.00 16.54 334 LEU A O 1
ATOM 2312 N N . GLY A 1 335 ? 41.144 26.517 44.885 1.00 13.45 335 GLY A N 1
ATOM 2313 C CA . GLY A 1 335 ? 40.836 26.610 46.293 1.00 13.16 335 GLY A CA 1
ATOM 2314 C C . GLY A 1 335 ? 39.822 27.692 46.581 1.00 14.26 335 GLY A C 1
ATOM 2315 O O . GLY A 1 335 ? 39.720 28.166 47.693 1.00 13.49 335 GLY A O 1
ATOM 2316 N N . VAL A 1 336 ? 39.058 28.034 45.558 1.00 11.89 336 VAL A N 1
ATOM 2317 C CA . VAL A 1 336 ? 38.068 29.110 45.625 1.00 13.50 336 VAL A CA 1
ATOM 2318 C C . VAL A 1 336 ? 36.660 28.532 45.698 1.00 14.92 336 VAL A C 1
ATOM 2319 O O . VAL A 1 336 ? 36.343 27.559 44.985 1.00 14.09 336 VAL A O 1
ATOM 2323 N N . PRO A 1 337 ? 35.792 29.072 46.583 1.00 13.93 337 PRO A N 1
ATOM 2324 C CA . PRO A 1 337 ? 34.432 28.533 46.657 1.00 14.55 337 PRO A CA 1
ATOM 2325 C C . PRO A 1 337 ? 33.720 28.516 45.302 1.00 14.14 337 PRO A C 1
ATOM 2326 O O . PRO A 1 337 ? 33.923 29.426 44.514 1.00 14.56 337 PRO A O 1
ATOM 2330 N N . GLU A 1 338 ? 32.891 27.496 45.080 1.00 14.04 338 GLU A N 1
ATOM 2331 C CA . GLU A 1 338 ? 32.112 27.398 43.849 1.00 12.92 338 GLU A CA 1
ATOM 2332 C C . GLU A 1 338 ? 30.925 28.336 43.801 1.00 16.77 338 GLU A C 1
ATOM 2333 O O . GLU A 1 338 ? 30.456 28.813 44.856 1.00 18.56 338 GLU A O 1
ATOM 2339 N N . LEU A 1 339 ? 30.457 28.596 42.587 1.00 16.40 339 LEU A N 1
ATOM 2340 C CA . LEU A 1 339 ? 29.124 29.186 42.365 1.00 19.66 339 LEU A CA 1
ATOM 2341 C C . LEU A 1 339 ? 27.989 28.117 42.214 1.00 35.25 339 LEU A C 1
ATOM 2342 O O . LEU A 1 339 ? 28.232 26.896 42.062 1.00 30.19 339 LEU A O 1
ATOM 2347 N N . ALA A 1 340 ? 26.737 28.570 42.222 1.00 36.64 340 ALA A N 1
ATOM 2348 C CA . ALA A 1 340 ? 25.634 27.655 41.916 1.00 39.88 340 ALA A CA 1
ATOM 2349 C C . ALA A 1 340 ? 25.725 27.147 40.471 1.00 44.12 340 ALA A C 1
ATOM 2350 O O . ALA A 1 340 ? 25.928 27.925 39.524 1.00 39.99 340 ALA A O 1
ATOM 2352 N N . GLY A 1 341 ? 25.614 25.827 40.321 1.00 51.43 341 GLY A N 1
ATOM 2353 C CA . GLY A 1 341 ? 25.504 25.206 39.014 1.00 59.28 341 GLY A CA 1
ATOM 2354 C C . GLY A 1 341 ? 24.037 25.175 38.603 1.00 67.29 341 GLY A C 1
ATOM 2355 O O . GLY A 1 341 ? 23.336 26.190 38.693 1.00 67.91 341 GLY A O 1
ATOM 2356 N N . GLY A 1 342 ? 23.567 24.007 38.167 1.00 72.24 342 GLY A N 1
ATOM 2357 C CA . GLY A 1 342 ? 22.166 23.817 37.831 1.00 75.27 342 GLY A CA 1
ATOM 2358 C C . GLY A 1 342 ? 21.726 24.565 36.588 1.00 77.01 342 GLY A C 1
ATOM 2359 O O . GLY A 1 342 ? 21.577 25.787 36.601 1.00 77.23 342 GLY A O 1
#

CATH classification: 3.40.50.300 (+1 more: 3.30.250.10)

InterPro domains:
  IPR003593 AAA+ ATPase domain [SM00382] (65-236)
  IPR013765 DNA recombination and repair protein RecA [MF_00268] (12-337)
  IPR013765 DNA recombination and repair protein RecA [PR00142] (101-130)
  IPR013765 DNA recombination and repair protein RecA [PR00142] (135-164)
  IPR013765 DNA recombination and repair protein RecA [PR00142] (173-202)
  IPR013765 DNA recombination and repair protein RecA [PR00142] (218-246)
  IPR013765 DNA recombination and repair protein RecA [PR00142] (251-280)
  IPR013765 DNA recombination and repair protein RecA [PR00142] (305-322)
  IPR013765 DNA recombination and repair protein RecA [PTHR45900] (3-336)
  IPR013765 DNA recombination and repair protein RecA [TIGR02012] (11-331)
  IPR020584 DNA recombination/repair protein RecA, conserved site [PS00321] (221-229)
  IPR020587 DNA recombination and repair protein RecA, monomer-monomer interface [PS50163] (207-280)
  IPR020588 DNA recombination and repair protein RecA-like, ATP-binding domain [PS50162] (43-202)
  IPR023400 DNA recombination and repair protein RecA, C-terminal, superfamily [SSF54752] (276-333)
  IPR027417 P-loop containing nucleoside triphosphate hydrolase [G3DSA:3.40.50.300] (41-333)
  IPR027417 P-loop containing nucleoside triphosphate hydrolase [SSF52540] (12-274)
  IPR049261 RecA-like, C-terminal [PF21096] (279-334)
  IPR049428 RecA-like, N-terminal [PF00154] (14-275)